Protein AF-A0A7C1X0N5-F1 (afdb_monomer)

Secondary structure (DSSP, 8-state):
--HHHHHHHHHHHHHHSS-HHHHHHHHHHHHHH-HHHHHHHHHHHHHHHHHHHS--PPPPHHHHHHHHHHHHHHHHHHHHHHHHS---PPPHHHHHHHHHHHHHHT----SS-----HHHHHHHHHHHTTS---HHHHHHHHHHHHSHHHHHHHHHHHHS--PPPPHHHHHHHHHHHS---THHHHHHHHHHHHHHHHHHHHS---------------S-GGGS-HHHHHHHHHHTT--------PPP---

Radius of gyration: 33.8 Å; Cα contacts (8 Å, |Δi|>4): 31; chains: 1; bounding box: 85×55×116 Å

Foldseek 3Di:
DPPLVVLVVLLVLCVPDPCNPVNCVVNVVVVVVDVVSVVVVVVVVVVVVVVVPPPDDDDDVVVVVVVVVVVVVVVVVVVVVVVPPPPPDDPVVVVVVVVVVCVVLVPDPVPDDDDPDVVVVVVSVVVVVPPPDPVVVVVVVVVCVSCVVVVVVCVVVVPPDCDPDDPVVVVVVCVVPVPPDCPVVVVVVVVVVVVVVCVVPVPDPDPPPPPPPDDDDDPDLVPDDPVVNVVCCVVVPPPPPPPPPDPDDDD

Mean predicted aligned error: 20.06 Å

Structure (mmCIF, N/CA/C/O backbone):
data_AF-A0A7C1X0N5-F1
#
_entry.id   AF-A0A7C1X0N5-F1
#
loop_
_atom_site.group_PDB
_atom_site.id
_atom_site.type_symbol
_atom_site.label_atom_id
_atom_site.label_alt_id
_atom_site.label_comp_id
_atom_site.label_asym_id
_atom_site.label_entity_id
_atom_site.label_seq_id
_atom_site.pdbx_PDB_ins_code
_atom_site.Cartn_x
_atom_site.Cartn_y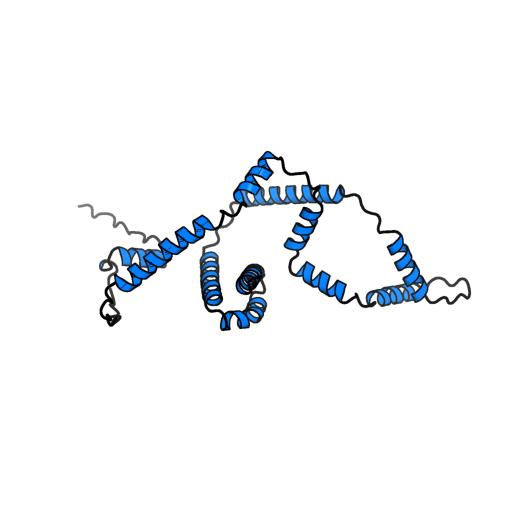
_atom_site.Cartn_z
_atom_site.occupancy
_atom_site.B_iso_or_equiv
_atom_site.auth_seq_id
_atom_site.auth_comp_id
_atom_site.auth_asym_id
_atom_site.auth_atom_id
_atom_site.pdbx_PDB_model_num
ATOM 1 N N . MET A 1 1 ? -15.966 2.497 -11.342 1.00 72.50 1 MET A N 1
ATOM 2 C CA . MET A 1 1 ? -15.541 2.389 -9.928 1.00 72.50 1 MET A CA 1
ATOM 3 C C . MET A 1 1 ? -16.078 3.602 -9.189 1.00 72.50 1 MET A C 1
ATOM 5 O O . MET A 1 1 ? -16.175 4.651 -9.809 1.00 72.50 1 MET A O 1
ATOM 9 N N . ASP A 1 2 ? -16.481 3.451 -7.929 1.00 93.62 2 ASP A N 1
ATOM 10 C CA . ASP A 1 2 ? -16.959 4.568 -7.104 1.00 93.62 2 ASP A CA 1
ATOM 11 C C . ASP A 1 2 ? -15.782 5.509 -6.761 1.00 93.62 2 ASP A C 1
ATOM 13 O O . ASP A 1 2 ? -14.778 5.023 -6.225 1.00 93.62 2 ASP A O 1
ATOM 17 N N . PRO A 1 3 ? -15.870 6.821 -7.063 1.00 91.81 3 PRO A N 1
ATOM 18 C CA . PRO A 1 3 ? -14.789 7.775 -6.814 1.00 91.81 3 PRO A CA 1
ATOM 19 C C . PRO A 1 3 ? -14.358 7.811 -5.343 1.00 91.81 3 PRO A C 1
ATOM 21 O O . PRO A 1 3 ? -13.168 7.961 -5.067 1.00 91.81 3 PRO A O 1
ATOM 24 N N . CYS A 1 4 ? -15.280 7.590 -4.398 1.00 95.31 4 CYS A N 1
ATOM 25 C CA . CYS A 1 4 ? -14.948 7.550 -2.972 1.00 95.31 4 CYS A CA 1
ATOM 26 C C . CYS A 1 4 ? -14.083 6.332 -2.628 1.00 95.31 4 CYS A C 1
ATOM 28 O O . CYS A 1 4 ? -13.151 6.424 -1.831 1.00 95.31 4 CYS A O 1
ATOM 30 N N . THR A 1 5 ? -14.370 5.184 -3.242 1.00 95.44 5 THR A N 1
ATOM 31 C CA . THR A 1 5 ? -13.586 3.957 -3.060 1.00 95.44 5 THR A CA 1
ATOM 32 C C . THR A 1 5 ? -12.171 4.119 -3.622 1.00 95.44 5 THR A C 1
ATOM 34 O O . THR A 1 5 ? -11.201 3.791 -2.940 1.00 95.44 5 THR A O 1
ATOM 37 N N . THR A 1 6 ? -12.036 4.682 -4.827 1.00 93.12 6 THR A N 1
ATOM 38 C CA . THR A 1 6 ? -10.724 4.973 -5.431 1.00 93.12 6 THR A CA 1
ATOM 39 C C . THR A 1 6 ? -9.918 5.950 -4.575 1.00 93.12 6 THR A C 1
ATOM 41 O O . THR A 1 6 ? -8.746 5.694 -4.303 1.00 93.12 6 THR A O 1
ATOM 44 N N . PHE A 1 7 ? -10.551 7.023 -4.091 1.00 93.81 7 PHE A N 1
ATOM 45 C CA . PHE A 1 7 ? -9.924 7.990 -3.191 1.00 93.81 7 PHE A CA 1
ATOM 46 C C . PHE A 1 7 ? -9.429 7.338 -1.890 1.00 93.81 7 PHE A C 1
ATOM 48 O O . PHE A 1 7 ? -8.273 7.516 -1.512 1.00 93.81 7 PHE A O 1
ATOM 55 N N . ARG A 1 8 ? -10.274 6.543 -1.218 1.00 94.00 8 ARG A N 1
ATOM 56 C CA . ARG A 1 8 ? -9.922 5.873 0.048 1.00 94.00 8 ARG A CA 1
ATOM 57 C C . ARG A 1 8 ? -8.757 4.901 -0.108 1.00 94.00 8 ARG A C 1
ATOM 59 O O . ARG A 1 8 ? -7.885 4.879 0.754 1.00 94.00 8 ARG A O 1
ATOM 66 N N . ASN A 1 9 ? -8.732 4.125 -1.192 1.00 91.06 9 ASN A N 1
ATOM 67 C CA . ASN A 1 9 ? -7.636 3.194 -1.464 1.00 91.06 9 ASN A CA 1
ATOM 68 C C . ASN A 1 9 ? -6.323 3.945 -1.708 1.00 91.06 9 ASN A C 1
ATOM 70 O O . ASN A 1 9 ? -5.330 3.652 -1.051 1.00 91.06 9 ASN A O 1
ATOM 74 N N . ARG A 1 10 ? -6.351 4.977 -2.562 1.00 88.81 10 ARG A N 1
ATOM 75 C CA . ARG A 1 10 ? -5.176 5.811 -2.850 1.00 88.81 10 ARG A CA 1
ATOM 76 C C . ARG A 1 10 ? -4.645 6.505 -1.597 1.00 88.81 10 ARG A C 1
ATOM 78 O O . ARG A 1 10 ? -3.442 6.579 -1.390 1.00 88.81 10 ARG A O 1
ATOM 85 N N . TRP A 1 11 ? -5.531 6.987 -0.728 1.00 88.88 11 TRP A N 1
ATOM 86 C CA . TRP A 1 11 ? -5.111 7.567 0.544 1.00 88.88 11 TRP A CA 1
ATOM 87 C C . TRP A 1 11 ? -4.516 6.493 1.477 1.00 88.88 11 TRP A C 1
ATOM 89 O O . TRP A 1 11 ? -3.463 6.704 2.058 1.00 88.88 11 TRP A O 1
ATOM 99 N N . MET A 1 12 ? -5.085 5.290 1.582 1.00 88.31 12 MET A N 1
ATOM 100 C CA . MET A 1 12 ? -4.452 4.220 2.378 1.00 88.31 12 MET A CA 1
ATOM 101 C C . MET A 1 12 ? -3.030 3.879 1.905 1.00 88.31 12 MET A C 1
ATOM 103 O O . MET A 1 12 ? -2.160 3.672 2.746 1.00 88.31 12 MET A O 1
ATOM 107 N N . GLU A 1 13 ? -2.792 3.845 0.593 1.00 85.62 13 GLU A N 1
ATOM 108 C CA . GLU A 1 13 ? -1.461 3.618 0.009 1.00 85.62 13 GLU A CA 1
ATOM 109 C C . GLU A 1 13 ? -0.492 4.742 0.403 1.00 85.62 13 GLU A C 1
ATOM 111 O O . GLU A 1 13 ? 0.562 4.490 0.981 1.00 85.62 13 GLU A O 1
ATOM 116 N N . LEU A 1 14 ? -0.906 5.996 0.220 1.00 82.12 14 LEU A N 1
ATOM 117 C CA . LEU A 1 14 ? -0.072 7.162 0.513 1.00 82.12 14 LEU A CA 1
ATOM 118 C C . LEU A 1 14 ? 0.140 7.427 2.017 1.00 82.12 14 LEU A C 1
ATOM 120 O O . LEU A 1 14 ? 1.098 8.091 2.404 1.00 82.12 14 LEU A O 1
ATOM 124 N N . ALA A 1 15 ? -0.737 6.929 2.894 1.00 76.50 15 ALA A N 1
ATOM 125 C CA . ALA A 1 15 ? -0.580 7.037 4.350 1.00 76.50 15 ALA A CA 1
ATOM 126 C C . ALA A 1 15 ? 0.600 6.225 4.891 1.00 76.50 15 ALA A C 1
ATOM 128 O O . ALA A 1 15 ? 1.120 6.544 5.972 1.00 76.50 15 ALA A O 1
ATOM 129 N N . LEU A 1 16 ? 0.971 5.171 4.160 1.00 74.69 16 LEU A N 1
ATOM 130 C CA . LEU A 1 16 ? 2.076 4.277 4.483 1.00 74.69 16 LEU A CA 1
ATOM 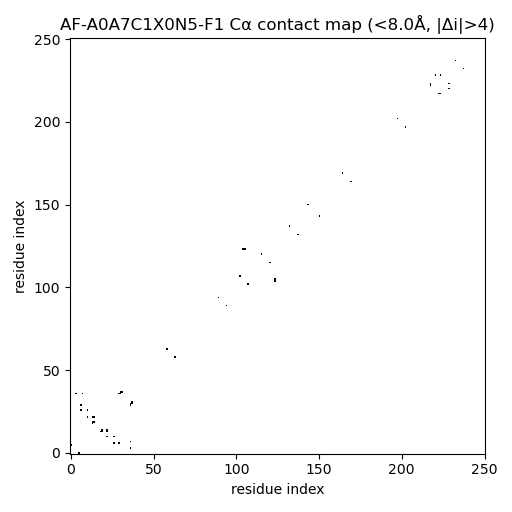131 C C . LEU A 1 16 ? 3.421 4.849 4.031 1.00 74.69 16 LEU A C 1
ATOM 133 O O . LEU A 1 16 ? 4.431 4.568 4.676 1.00 74.69 16 LEU A O 1
ATOM 137 N N . ASP A 1 17 ? 3.425 5.696 3.002 1.00 77.25 17 ASP A N 1
ATOM 138 C CA . ASP A 1 17 ? 4.628 6.374 2.537 1.00 77.25 17 ASP A CA 1
ATOM 139 C C . ASP A 1 17 ? 4.997 7.584 3.407 1.00 77.25 17 ASP A C 1
ATOM 141 O O . ASP A 1 17 ? 4.167 8.242 4.044 1.00 77.25 17 ASP A O 1
ATOM 145 N N . ALA A 1 18 ? 6.298 7.886 3.449 1.00 64.25 18 ALA A N 1
ATOM 146 C CA . ALA A 1 18 ? 6.840 9.010 4.211 1.00 64.25 18 ALA A CA 1
ATOM 147 C C . ALA A 1 18 ? 6.365 10.378 3.682 1.00 64.25 18 ALA A C 1
ATOM 149 O O . ALA A 1 18 ? 6.383 11.362 4.425 1.00 64.25 18 ALA A O 1
ATOM 150 N N . ASP A 1 19 ? 5.899 10.446 2.432 1.00 73.69 19 ASP A N 1
ATOM 151 C CA . ASP A 1 19 ? 5.478 11.687 1.785 1.00 73.69 19 ASP A CA 1
ATOM 152 C C . ASP A 1 19 ? 3.966 11.945 1.901 1.00 73.69 19 ASP A C 1
ATOM 154 O O . ASP A 1 19 ? 3.221 12.069 0.931 1.00 73.69 19 ASP A O 1
ATOM 158 N N . ARG A 1 20 ? 3.486 12.076 3.141 1.00 71.38 20 ARG A N 1
ATOM 159 C CA . ARG A 1 20 ? 2.073 12.400 3.420 1.00 71.38 20 ARG A CA 1
ATOM 160 C C . ARG A 1 20 ? 1.631 13.765 2.885 1.00 71.38 20 ARG A C 1
ATOM 162 O O . ARG A 1 20 ? 0.435 14.051 2.873 1.00 71.38 20 ARG A O 1
ATOM 169 N N . ARG A 1 21 ? 2.573 14.639 2.519 1.00 76.56 21 ARG A N 1
ATOM 170 C CA . ARG A 1 21 ? 2.285 16.028 2.152 1.00 76.56 21 ARG A CA 1
ATOM 171 C C . ARG A 1 21 ? 1.737 16.111 0.725 1.00 76.56 21 ARG A C 1
ATOM 173 O O . ARG A 1 21 ? 0.678 16.703 0.533 1.00 76.56 21 ARG A O 1
ATOM 180 N N . SER A 1 22 ? 2.371 15.423 -0.224 1.00 73.81 22 SER A N 1
ATOM 181 C CA . SER A 1 22 ? 1.898 15.328 -1.615 1.00 73.81 22 SER A CA 1
ATOM 182 C C . SER A 1 22 ? 0.542 14.617 -1.730 1.00 73.81 22 SER A C 1
ATOM 184 O O . SER A 1 22 ? -0.324 15.011 -2.514 1.00 73.81 22 SER A O 1
ATOM 186 N N . ALA A 1 23 ? 0.305 13.621 -0.873 1.00 72.75 23 ALA A N 1
ATOM 187 C CA . ALA A 1 23 ? -0.969 12.916 -0.774 1.00 72.75 23 ALA A CA 1
ATOM 188 C C . ALA A 1 23 ? -2.135 13.819 -0.358 1.00 72.75 23 ALA A C 1
ATOM 190 O O . ALA A 1 23 ? -3.248 13.701 -0.877 1.00 72.75 23 ALA A O 1
ATOM 191 N N . TRP A 1 24 ? -1.870 14.727 0.581 1.00 79.19 24 TRP A N 1
ATOM 192 C CA . TRP A 1 24 ? -2.864 15.675 1.061 1.00 79.19 24 TRP A CA 1
ATOM 193 C C . TRP A 1 24 ? -3.252 16.668 -0.037 1.00 79.19 24 TRP A C 1
ATOM 195 O O . TRP A 1 24 ? -4.438 16.878 -0.276 1.00 79.19 24 TRP A O 1
ATOM 205 N N . GLU A 1 25 ? -2.269 17.206 -0.762 1.00 83.06 25 GLU A N 1
ATOM 206 C CA . GLU A 1 25 ? -2.486 18.165 -1.854 1.00 83.06 25 GLU A CA 1
ATOM 207 C C . GLU A 1 25 ? -3.361 17.585 -2.975 1.00 83.06 25 GLU A C 1
ATOM 209 O O . GLU A 1 25 ? -4.316 18.232 -3.402 1.00 83.06 25 GLU A O 1
ATOM 214 N N . GLN A 1 26 ? -3.114 16.336 -3.383 1.00 77.88 26 GLN A N 1
ATOM 215 C CA . GLN A 1 26 ? -3.927 15.650 -4.399 1.00 77.88 26 GLN A CA 1
ATOM 216 C C . GLN A 1 26 ? -5.328 15.266 -3.892 1.00 77.88 26 GLN A C 1
ATOM 218 O O . GLN A 1 26 ? -6.257 15.110 -4.682 1.00 77.88 26 GLN A O 1
ATOM 223 N N . GLY A 1 27 ? -5.497 15.098 -2.577 1.00 84.06 27 GLY A N 1
ATOM 224 C CA . GLY A 1 27 ? -6.764 14.694 -1.970 1.00 84.06 27 GLY A CA 1
ATOM 225 C C . GLY A 1 27 ? -7.719 15.840 -1.625 1.00 84.06 27 GLY A C 1
ATOM 226 O O . GLY A 1 27 ? -8.917 15.598 -1.449 1.00 84.06 27 GLY A O 1
ATOM 227 N N . CYS A 1 28 ? -7.223 17.078 -1.539 1.00 87.75 28 CYS A N 1
ATOM 228 C CA . CYS A 1 28 ? -7.986 18.236 -1.067 1.00 87.75 28 CYS A CA 1
ATOM 229 C C . CYS A 1 28 ? -9.268 18.502 -1.871 1.00 87.75 28 CYS A C 1
ATOM 231 O O . CYS A 1 28 ? -10.310 18.762 -1.272 1.00 87.75 28 CYS A O 1
ATOM 233 N N . GLU A 1 29 ? -9.233 18.384 -3.201 1.00 91.50 29 GLU A N 1
ATOM 234 C CA . GLU A 1 29 ? -10.398 18.656 -4.060 1.00 91.50 29 GLU A CA 1
ATOM 235 C C . GLU A 1 29 ? -11.561 17.672 -3.818 1.00 91.50 29 GLU A C 1
ATOM 237 O O . GLU A 1 29 ? -12.738 18.040 -3.810 1.00 91.50 29 GLU A O 1
ATOM 242 N N . HIS A 1 30 ? -11.254 16.403 -3.540 1.00 94.06 30 HIS A N 1
ATOM 243 C CA . HIS A 1 30 ? -12.288 15.423 -3.208 1.00 94.06 30 HIS A CA 1
ATOM 244 C C . HIS A 1 30 ? -12.835 15.634 -1.787 1.00 94.06 30 HIS A C 1
ATOM 246 O O . HIS A 1 30 ? -14.029 15.477 -1.532 1.00 94.06 30 HIS A O 1
ATOM 252 N N . LEU A 1 31 ? -11.975 16.021 -0.842 1.00 95.19 31 LEU A N 1
ATOM 253 C CA . LEU A 1 31 ? -12.371 16.251 0.549 1.00 95.19 31 LEU A CA 1
ATOM 254 C C . LEU A 1 31 ? -13.250 17.495 0.731 1.00 95.19 31 LEU A C 1
ATOM 256 O O . LEU A 1 31 ? -14.082 17.524 1.646 1.00 95.19 31 LEU A O 1
ATOM 260 N N . THR A 1 32 ? -13.112 18.511 -0.126 1.00 96.00 32 THR A N 1
ATOM 261 C CA . THR A 1 32 ? -14.008 19.680 -0.124 1.00 96.00 32 THR A CA 1
ATOM 262 C C . THR A 1 32 ? -15.403 19.323 -0.634 1.00 96.00 32 THR A C 1
ATOM 264 O O . THR A 1 32 ? -16.383 19.815 -0.075 1.00 96.00 32 THR A O 1
ATOM 267 N N . SER A 1 33 ? -15.502 18.417 -1.611 1.00 96.19 33 SER A N 1
ATOM 268 C CA . SER A 1 33 ? -16.762 18.011 -2.248 1.00 96.19 33 SER A CA 1
ATOM 269 C C . SER A 1 33 ? -17.492 16.847 -1.558 1.00 96.19 33 SER A C 1
ATOM 271 O O . SER A 1 33 ? -18.709 16.736 -1.694 1.00 96.19 33 SER A O 1
ATOM 273 N N . CYS A 1 34 ? -16.801 16.002 -0.781 1.00 97.69 34 CYS A N 1
ATOM 274 C CA . CYS A 1 34 ? -17.386 14.814 -0.145 1.00 97.69 34 CYS A CA 1
ATOM 275 C C . CYS A 1 34 ? -17.182 14.786 1.384 1.00 97.69 34 CYS A C 1
ATOM 277 O O . CYS A 1 34 ? -16.113 14.420 1.884 1.00 97.69 34 CYS A O 1
ATOM 279 N N . SER A 1 35 ? -18.234 15.104 2.151 1.00 96.94 35 SER A N 1
ATOM 280 C CA . SER A 1 35 ? -18.200 15.094 3.627 1.00 96.94 35 SER A CA 1
ATOM 281 C C . SER A 1 35 ? -17.934 13.704 4.216 1.00 96.94 35 SER A C 1
ATOM 283 O O . SER A 1 35 ? -17.147 13.579 5.150 1.00 96.94 35 SER A O 1
ATOM 285 N N . ALA A 1 36 ? -18.494 12.645 3.625 1.00 96.94 36 ALA A N 1
ATOM 286 C CA . ALA A 1 36 ? -18.283 11.271 4.085 1.00 96.94 36 ALA A CA 1
ATOM 287 C C . ALA A 1 36 ? -16.819 10.810 3.950 1.00 96.94 36 ALA A C 1
ATOM 289 O O . ALA A 1 36 ? -16.333 10.007 4.750 1.00 96.94 36 ALA A O 1
ATOM 290 N N . CYS A 1 37 ? -16.095 11.290 2.933 1.00 96.56 37 CYS A N 1
ATOM 291 C CA . CYS A 1 37 ? -14.661 11.034 2.807 1.00 96.56 37 CYS A CA 1
ATOM 292 C C . CYS A 1 37 ? -13.855 11.864 3.810 1.00 96.56 37 CYS A C 1
ATOM 294 O O . CYS A 1 37 ? -12.907 11.338 4.384 1.00 96.56 37 CYS A O 1
ATOM 296 N N . ARG A 1 38 ? -14.262 13.107 4.089 1.00 95.81 38 ARG A N 1
ATOM 297 C CA . ARG A 1 38 ? -13.632 13.965 5.105 1.00 95.81 38 ARG A CA 1
ATOM 298 C C . ARG A 1 38 ? -13.693 13.365 6.506 1.00 95.81 38 ARG A C 1
ATOM 300 O O . ARG A 1 38 ? -12.648 13.179 7.120 1.00 95.81 38 ARG A O 1
ATOM 307 N N . GLU A 1 39 ? -14.879 12.969 6.959 1.00 96.00 39 GLU A N 1
ATOM 308 C CA . GLU A 1 39 ? -15.064 12.319 8.265 1.00 96.00 39 GLU A CA 1
ATOM 309 C C . GLU A 1 39 ? -14.240 11.030 8.376 1.00 96.00 39 GLU A C 1
ATOM 311 O O . GLU A 1 39 ? -13.597 10.765 9.393 1.00 96.00 39 GLU A O 1
ATOM 316 N N . TRP A 1 40 ? -14.199 10.238 7.300 1.00 96.38 40 TRP A N 1
ATOM 317 C CA . TRP A 1 40 ? -13.388 9.024 7.247 1.00 96.38 40 TRP A CA 1
ATOM 318 C C . TRP A 1 40 ? -11.884 9.319 7.383 1.00 96.38 40 TRP A C 1
ATOM 320 O O . TRP A 1 40 ? -11.192 8.625 8.133 1.00 96.38 40 TRP A O 1
ATOM 330 N N . VAL A 1 41 ? -11.377 10.359 6.708 1.00 93.69 41 VAL A N 1
ATOM 331 C CA . VAL A 1 41 ? -9.971 10.789 6.812 1.00 93.69 41 VAL A CA 1
ATOM 332 C C . VAL A 1 41 ? -9.642 11.291 8.212 1.00 93.69 41 VAL A C 1
ATOM 334 O O . VAL A 1 41 ? -8.590 10.940 8.749 1.00 93.69 41 VAL A O 1
ATOM 337 N N . GLU A 1 42 ? -10.523 12.076 8.826 1.00 92.25 42 GLU A N 1
ATOM 338 C CA . GLU A 1 42 ? -10.342 12.570 10.192 1.00 92.25 42 GLU A CA 1
ATOM 339 C C . GLU A 1 42 ? -10.305 11.418 11.201 1.00 92.25 42 GLU A C 1
ATOM 341 O O . GLU A 1 42 ? -9.374 11.336 12.011 1.00 92.25 42 GLU A O 1
ATOM 346 N N . ALA A 1 43 ? -11.242 10.470 11.094 1.00 93.69 43 ALA A N 1
ATOM 347 C CA . ALA A 1 43 ? -11.282 9.275 11.931 1.00 93.69 43 ALA A CA 1
ATOM 348 C C . ALA A 1 43 ? -10.013 8.420 11.773 1.00 93.69 43 ALA A C 1
ATOM 350 O O . ALA A 1 43 ? -9.428 7.980 12.768 1.00 93.69 43 ALA A O 1
ATOM 351 N N . ARG A 1 44 ? -9.527 8.220 10.540 1.00 92.81 44 ARG A N 1
ATOM 352 C CA . ARG A 1 44 ? -8.279 7.480 10.297 1.00 92.81 44 ARG A CA 1
ATOM 353 C C . ARG A 1 44 ? -7.049 8.220 10.795 1.00 92.81 44 ARG A C 1
ATOM 355 O O . ARG A 1 44 ? -6.194 7.605 11.425 1.00 92.81 44 ARG A O 1
ATOM 362 N N . SER A 1 45 ? -6.983 9.531 10.603 1.00 87.06 45 SER A N 1
ATOM 363 C CA . SER A 1 45 ? -5.886 10.361 11.109 1.00 87.06 45 SER A CA 1
ATOM 364 C C . SER A 1 45 ? -5.839 10.362 12.637 1.00 87.06 45 SER A C 1
ATOM 366 O O . SER A 1 45 ? -4.761 10.357 13.232 1.00 87.06 45 SER A O 1
ATOM 368 N N . PHE A 1 46 ? -7.000 10.339 13.298 1.00 88.88 46 PHE A N 1
ATOM 369 C CA . PHE A 1 46 ? -7.089 10.143 14.743 1.00 88.88 46 PHE A CA 1
ATOM 370 C C . PHE A 1 46 ? -6.558 8.767 15.163 1.00 88.88 46 PHE A C 1
ATOM 372 O O . PHE A 1 46 ? -5.709 8.697 16.046 1.00 88.88 46 PHE A O 1
ATOM 379 N N . GLN A 1 47 ? -6.975 7.688 14.495 1.00 90.06 47 GLN A N 1
ATOM 380 C CA . GLN A 1 47 ? -6.487 6.337 14.790 1.00 90.06 47 GLN A CA 1
ATOM 381 C C . GLN A 1 47 ? -4.976 6.194 14.581 1.00 90.06 47 GLN A C 1
ATOM 383 O O . GLN A 1 47 ? -4.299 5.637 15.438 1.00 90.06 47 GLN A O 1
ATOM 388 N N . VAL A 1 48 ? -4.426 6.728 13.486 1.00 87.06 48 VAL A N 1
ATOM 389 C CA . VAL A 1 48 ? -2.977 6.711 13.232 1.00 87.06 48 VAL A CA 1
ATOM 390 C C . VAL A 1 48 ? -2.232 7.477 14.323 1.00 87.06 48 VAL A C 1
ATOM 392 O O . VAL A 1 48 ? -1.229 6.978 14.826 1.00 87.06 48 VAL A O 1
ATOM 395 N N . ARG A 1 49 ? -2.736 8.649 14.742 1.00 86.88 49 ARG A N 1
ATOM 396 C CA . ARG A 1 49 ? -2.157 9.405 15.864 1.00 86.88 49 ARG A CA 1
ATOM 397 C C . ARG A 1 49 ? -2.206 8.612 17.166 1.00 86.88 49 ARG A C 1
ATOM 399 O O . ARG A 1 49 ? -1.169 8.481 17.808 1.00 86.88 49 ARG A O 1
ATOM 406 N N . ALA A 1 50 ? -3.356 8.029 17.500 1.00 89.25 50 ALA A N 1
ATOM 407 C CA . ALA A 1 50 ? -3.527 7.205 18.692 1.00 89.25 50 ALA A CA 1
ATOM 408 C C . ALA A 1 50 ? -2.548 6.020 18.699 1.00 89.25 50 ALA A C 1
ATOM 410 O O . ALA A 1 50 ? -1.813 5.836 19.665 1.00 89.25 50 ALA A O 1
ATOM 411 N N . LEU A 1 51 ? -2.447 5.284 17.588 1.00 88.81 51 LEU A N 1
ATOM 412 C CA . LEU A 1 51 ? -1.495 4.181 17.443 1.00 88.81 51 LEU A CA 1
ATOM 413 C C . LEU A 1 51 ? -0.040 4.657 17.527 1.00 88.81 51 LEU A C 1
ATOM 415 O O . LEU A 1 51 ? 0.780 4.001 18.157 1.00 88.81 51 LEU A O 1
ATOM 419 N N . SER A 1 52 ? 0.284 5.810 16.937 1.00 86.00 52 SER A N 1
ATOM 420 C CA . SER A 1 52 ? 1.637 6.375 16.991 1.00 86.00 52 SER A CA 1
ATOM 421 C C . SER A 1 52 ? 2.025 6.915 18.369 1.00 86.00 52 SER A C 1
ATOM 423 O O . SER A 1 52 ? 3.213 6.974 18.674 1.00 86.00 52 SER A O 1
ATOM 425 N N . SER A 1 53 ? 1.041 7.291 19.194 1.00 88.62 53 SER A N 1
ATOM 426 C CA . SER A 1 53 ? 1.254 7.729 20.577 1.00 88.62 53 SER A CA 1
ATOM 427 C C . SER A 1 53 ? 1.431 6.579 21.563 1.00 88.62 53 SER A C 1
ATOM 429 O O . SER A 1 53 ? 1.864 6.813 22.688 1.00 88.62 53 SER A O 1
ATOM 431 N N . LEU A 1 54 ? 1.121 5.340 21.163 1.00 93.81 54 LEU A N 1
ATOM 432 C CA . LEU A 1 54 ? 1.416 4.182 21.996 1.00 93.81 54 LEU A CA 1
ATOM 433 C C . LEU A 1 54 ? 2.932 4.076 22.178 1.00 93.81 54 LEU A C 1
ATOM 435 O O . LEU A 1 54 ? 3.690 4.081 21.204 1.00 93.81 54 LEU A O 1
ATOM 439 N N . THR A 1 55 ? 3.373 3.965 23.431 1.00 92.31 55 THR A N 1
ATOM 440 C CA . THR A 1 55 ? 4.784 3.771 23.763 1.00 92.31 55 THR A CA 1
ATOM 441 C C . THR A 1 55 ? 5.315 2.563 23.003 1.00 92.31 55 THR A C 1
ATOM 443 O O . THR A 1 55 ? 4.854 1.436 23.204 1.00 92.31 55 THR A O 1
ATOM 446 N N . ARG A 1 56 ? 6.292 2.792 22.121 1.00 86.50 56 ARG A N 1
ATOM 447 C CA . ARG A 1 56 ? 6.940 1.713 21.375 1.00 86.50 56 ARG A CA 1
ATOM 448 C C . ARG A 1 56 ? 7.674 0.822 22.367 1.00 86.50 56 ARG A C 1
ATOM 450 O O . ARG A 1 56 ? 8.704 1.209 22.910 1.00 86.50 56 ARG A O 1
ATOM 457 N N . ARG A 1 57 ? 7.143 -0.374 22.603 1.00 87.12 57 ARG A N 1
ATOM 458 C CA . ARG A 1 57 ? 7.911 -1.441 23.242 1.00 87.12 57 ARG A CA 1
ATOM 459 C C . ARG A 1 57 ? 8.866 -2.015 22.210 1.00 87.12 57 ARG A C 1
ATOM 461 O O . ARG A 1 57 ? 8.470 -2.264 21.071 1.00 87.12 57 ARG A O 1
ATOM 468 N N . SER A 1 58 ? 10.120 -2.191 22.607 1.00 81.38 58 SER A N 1
ATOM 469 C CA . SER A 1 58 ? 11.075 -2.953 21.816 1.00 81.38 58 SER A CA 1
ATOM 470 C C . SER A 1 58 ? 10.496 -4.338 21.541 1.00 81.38 58 SER A C 1
ATOM 472 O O . SER A 1 58 ? 9.881 -4.959 22.412 1.00 81.38 58 SER A O 1
ATOM 474 N N . LEU A 1 59 ? 10.665 -4.803 20.305 1.00 82.06 59 LEU A N 1
ATOM 475 C CA . LEU A 1 59 ? 10.337 -6.176 19.959 1.00 82.06 59 LEU A CA 1
ATOM 476 C C . LEU A 1 59 ? 11.233 -7.093 20.814 1.00 82.06 59 LEU A C 1
ATOM 478 O O . LEU A 1 59 ? 12.444 -6.848 20.865 1.00 82.06 59 LEU A O 1
ATOM 482 N N . PRO A 1 60 ? 10.689 -8.122 21.486 1.00 89.50 60 PRO A N 1
ATOM 483 C CA . PRO A 1 60 ? 11.507 -9.156 22.110 1.00 89.50 60 PRO A CA 1
ATOM 484 C C . PRO A 1 60 ? 12.538 -9.689 21.109 1.00 89.50 60 PRO A C 1
ATOM 486 O O . PRO A 1 60 ? 12.201 -9.925 19.948 1.00 89.50 60 PRO A O 1
ATOM 489 N N . GLY A 1 61 ? 13.791 -9.868 21.537 1.00 87.19 61 GLY A N 1
ATOM 490 C CA . GLY A 1 61 ? 14.881 -10.275 20.638 1.00 87.19 61 GLY A CA 1
ATOM 491 C C . GLY A 1 61 ? 14.591 -11.583 19.891 1.00 87.19 61 GLY A C 1
ATOM 492 O O . GLY A 1 61 ? 14.935 -11.712 18.719 1.00 87.19 61 GLY A O 1
ATOM 493 N N . GLU A 1 62 ? 13.871 -12.497 20.539 1.00 88.44 62 GLU A N 1
ATOM 494 C CA . GLU A 1 62 ? 13.385 -13.760 19.971 1.00 88.44 62 GLU A CA 1
ATOM 495 C C . GLU A 1 62 ? 12.472 -13.535 18.757 1.00 88.44 62 GLU A C 1
ATOM 497 O O . GLU A 1 62 ? 12.634 -14.187 17.729 1.00 88.44 62 GLU A O 1
ATOM 502 N N . LEU A 1 63 ? 11.559 -12.558 18.823 1.00 85.44 63 LEU A N 1
ATOM 503 C CA . LEU A 1 63 ? 10.679 -12.222 17.700 1.00 85.44 63 LEU A CA 1
ATOM 504 C C . LEU A 1 63 ? 11.459 -11.617 16.534 1.00 85.44 63 LEU A C 1
ATOM 506 O O . LEU A 1 63 ? 11.167 -11.930 15.384 1.00 85.44 63 LEU A O 1
ATOM 510 N N . SER A 1 64 ? 12.472 -10.793 16.809 1.00 85.44 64 SER A N 1
ATOM 511 C CA . SER A 1 64 ? 13.337 -10.247 15.756 1.00 85.44 64 SER A CA 1
ATOM 512 C C . SER A 1 64 ? 14.113 -11.353 15.038 1.00 85.44 64 SER A C 1
ATOM 514 O O . SER A 1 64 ? 14.258 -11.303 13.818 1.00 85.44 64 SER A O 1
ATOM 516 N N . GLN A 1 65 ? 14.567 -12.372 15.773 1.00 87.44 65 GLN A N 1
ATOM 517 C CA . GLN A 1 65 ? 15.233 -13.538 15.191 1.00 87.44 65 GLN A CA 1
ATOM 518 C C . GLN A 1 65 ? 14.273 -14.381 14.350 1.00 87.44 65 GLN A C 1
ATOM 520 O O . GLN A 1 65 ? 14.613 -14.689 13.213 1.00 87.44 65 GLN A O 1
ATOM 525 N N . VAL A 1 66 ? 13.071 -14.683 14.858 1.00 90.81 66 VAL A N 1
ATOM 526 C CA . VAL A 1 66 ? 12.057 -15.462 14.123 1.00 90.81 66 VAL A CA 1
ATOM 527 C C . VAL A 1 66 ? 11.626 -14.744 12.843 1.00 90.81 66 VAL A C 1
ATOM 529 O O . VAL A 1 66 ? 11.586 -15.351 11.778 1.00 90.81 66 VAL A O 1
ATOM 532 N N . VAL A 1 67 ? 11.353 -13.437 12.909 1.00 89.19 67 VAL A N 1
ATOM 533 C CA . VAL A 1 67 ? 10.992 -12.652 11.716 1.00 89.19 67 VAL A CA 1
ATOM 534 C C . VAL A 1 67 ? 12.165 -12.584 10.736 1.00 89.19 67 VAL A C 1
ATOM 536 O O . VAL A 1 67 ? 11.962 -12.723 9.532 1.00 89.19 67 VAL A O 1
ATOM 539 N N . GLY A 1 68 ? 13.394 -12.421 11.233 1.00 88.88 68 GLY A N 1
ATOM 540 C CA . GLY A 1 68 ? 14.597 -12.426 10.403 1.00 88.88 68 GLY A CA 1
ATOM 541 C C . GLY A 1 68 ? 14.823 -13.759 9.685 1.00 88.88 68 GLY A C 1
ATOM 542 O O . GLY A 1 68 ? 15.136 -13.760 8.493 1.00 88.88 68 GLY A O 1
ATOM 543 N N . SER A 1 69 ? 14.624 -14.889 10.370 1.00 88.69 69 SER A N 1
ATOM 544 C CA . SER A 1 69 ? 14.748 -16.221 9.770 1.00 88.69 69 SER A CA 1
ATOM 545 C C . SER A 1 69 ? 13.648 -16.498 8.750 1.00 88.69 69 SER A C 1
ATOM 547 O O . SER A 1 69 ? 13.960 -16.955 7.654 1.00 88.69 69 SER A O 1
ATOM 549 N N . ASP A 1 70 ? 12.394 -16.148 9.055 1.00 88.94 70 ASP A N 1
ATOM 550 C CA . ASP A 1 70 ? 11.260 -16.327 8.138 1.00 88.94 70 ASP A CA 1
ATOM 551 C C . ASP A 1 70 ? 11.442 -15.511 6.853 1.00 88.94 70 ASP A C 1
ATOM 553 O O . ASP A 1 70 ? 11.194 -16.000 5.748 1.00 88.94 70 ASP A O 1
ATOM 557 N N . LEU A 1 71 ? 11.886 -14.256 6.979 1.00 86.50 71 LEU A N 1
ATOM 558 C CA . LEU A 1 71 ? 12.160 -13.404 5.822 1.00 86.50 71 LEU A CA 1
ATOM 559 C C . LEU A 1 71 ? 13.324 -13.955 4.997 1.00 86.50 71 LEU A C 1
ATOM 561 O O . LEU A 1 71 ? 13.196 -14.059 3.780 1.00 86.50 71 LEU A O 1
ATOM 565 N N . SER A 1 72 ? 14.403 -14.390 5.649 1.00 87.12 72 SER A N 1
ATOM 566 C CA . SER A 1 72 ? 15.563 -14.983 4.972 1.00 87.12 72 SER A CA 1
ATOM 567 C C . SER A 1 72 ? 15.197 -16.277 4.234 1.00 87.12 72 SER A C 1
ATOM 569 O O . SER A 1 72 ? 15.641 -16.505 3.107 1.00 87.12 72 SER A O 1
ATOM 571 N N . GLU A 1 73 ? 14.350 -17.124 4.826 1.00 90.06 73 GLU A N 1
ATOM 572 C CA . GLU A 1 73 ? 13.863 -18.347 4.185 1.00 90.06 73 GLU A CA 1
ATOM 573 C C . GLU A 1 73 ? 12.974 -18.033 2.977 1.00 90.06 73 GLU A C 1
ATOM 575 O O . GLU A 1 73 ? 13.132 -18.644 1.913 1.00 90.06 73 GLU A O 1
ATOM 580 N N . ARG A 1 74 ? 12.082 -17.041 3.098 1.00 85.25 74 ARG A N 1
ATOM 581 C CA . ARG A 1 74 ? 11.243 -16.573 1.986 1.00 85.25 74 ARG A CA 1
ATOM 582 C C . ARG A 1 74 ? 12.069 -15.965 0.861 1.00 85.25 74 ARG A C 1
ATOM 584 O O . ARG A 1 74 ? 11.809 -16.273 -0.300 1.00 85.25 74 ARG A O 1
ATOM 591 N N . GLU A 1 75 ? 13.079 -15.162 1.175 1.00 88.19 75 GLU A N 1
ATOM 592 C CA . GLU A 1 75 ? 14.018 -14.619 0.190 1.00 88.19 75 GLU A CA 1
ATOM 593 C C . GLU A 1 75 ? 14.790 -15.737 -0.514 1.00 88.19 75 GLU A C 1
ATOM 595 O O . GLU A 1 75 ? 14.880 -15.754 -1.742 1.00 88.19 75 GLU A O 1
ATOM 600 N N . ALA A 1 76 ? 15.278 -16.732 0.231 1.00 89.81 76 ALA A N 1
ATOM 601 C CA . ALA A 1 76 ? 15.952 -17.891 -0.344 1.00 89.81 76 ALA A CA 1
ATOM 602 C C . ALA A 1 76 ? 15.012 -18.741 -1.217 1.00 89.81 76 ALA A C 1
ATOM 604 O O . ALA A 1 76 ? 15.425 -19.260 -2.259 1.00 89.81 76 ALA A O 1
ATOM 605 N N . ALA A 1 77 ? 13.747 -18.898 -0.821 1.00 88.50 77 ALA A N 1
ATOM 606 C CA . ALA A 1 77 ? 12.721 -19.563 -1.618 1.00 88.50 77 ALA A CA 1
ATOM 607 C C . ALA A 1 77 ? 12.431 -18.789 -2.912 1.00 88.50 77 ALA A C 1
ATOM 609 O O . ALA A 1 77 ? 12.463 -19.377 -3.992 1.00 88.50 77 ALA A O 1
ATOM 610 N N . LEU A 1 78 ? 12.254 -17.470 -2.831 1.00 87.62 78 LEU A N 1
ATOM 611 C CA . LEU A 1 78 ? 12.033 -16.606 -3.989 1.00 87.62 78 LEU A CA 1
ATOM 612 C C . LEU A 1 78 ? 13.238 -16.625 -4.938 1.0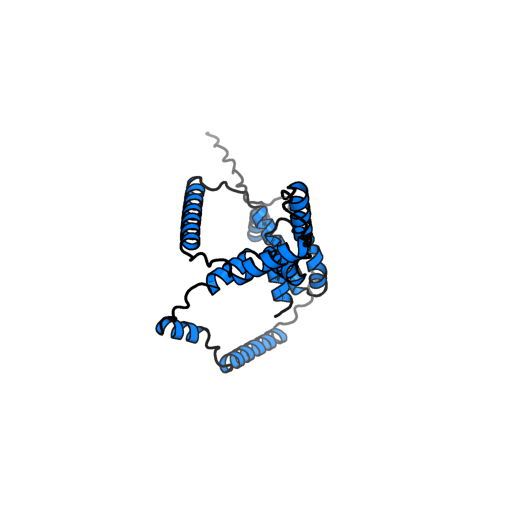0 87.62 78 LEU A C 1
ATOM 614 O O . LEU A 1 78 ? 13.076 -16.808 -6.141 1.00 87.62 78 LEU A O 1
ATOM 618 N N . ALA A 1 79 ? 14.458 -16.549 -4.409 1.00 84.38 79 ALA A N 1
ATOM 619 C CA . ALA A 1 79 ? 15.682 -16.652 -5.196 1.00 84.38 79 ALA A CA 1
ATOM 620 C C . ALA A 1 79 ? 15.838 -18.023 -5.875 1.00 84.38 79 ALA A C 1
ATOM 622 O O . ALA A 1 79 ? 16.441 -18.105 -6.946 1.00 84.38 79 ALA A O 1
ATOM 623 N N . ARG A 1 80 ? 15.330 -19.107 -5.270 1.00 89.75 80 ARG A N 1
ATOM 624 C CA . ARG A 1 80 ? 15.265 -20.431 -5.913 1.00 89.75 80 ARG A CA 1
ATOM 625 C C . ARG A 1 80 ? 14.243 -20.445 -7.043 1.00 89.75 80 ARG A C 1
ATOM 627 O O . ARG A 1 80 ? 14.590 -20.890 -8.131 1.00 89.75 80 ARG A O 1
ATOM 634 N N . VAL A 1 81 ? 13.042 -19.907 -6.819 1.00 86.81 81 VAL A N 1
ATOM 635 C CA . VAL A 1 81 ? 12.004 -19.795 -7.857 1.00 86.81 81 VAL A CA 1
ATOM 636 C C . VAL A 1 81 ? 12.527 -18.988 -9.044 1.00 86.81 81 VAL A C 1
ATOM 638 O O . VAL A 1 81 ? 12.514 -19.484 -10.166 1.00 86.81 81 VAL A O 1
ATOM 641 N N . LEU A 1 82 ? 13.098 -17.806 -8.805 1.00 78.19 82 LEU A N 1
ATOM 642 C CA . LEU A 1 82 ? 13.669 -16.961 -9.858 1.00 78.19 82 LEU A CA 1
ATOM 643 C C . LEU A 1 82 ? 14.810 -17.646 -10.622 1.00 78.19 82 LEU A C 1
ATOM 645 O O . LEU A 1 82 ? 14.926 -17.462 -11.829 1.00 78.19 82 LEU A O 1
ATOM 649 N N . ARG A 1 83 ? 15.634 -18.458 -9.947 1.00 82.62 83 ARG A N 1
ATOM 650 C CA . ARG A 1 83 ? 16.676 -19.269 -10.602 1.00 82.62 83 ARG A CA 1
ATOM 651 C C . ARG A 1 83 ? 16.118 -20.453 -11.389 1.00 82.62 83 ARG A C 1
ATOM 653 O O . ARG A 1 83 ? 16.758 -20.880 -12.342 1.00 82.62 83 ARG A O 1
ATOM 660 N N . SER A 1 84 ? 14.974 -20.992 -10.973 1.00 82.56 84 SER A N 1
ATOM 661 C CA . SER A 1 84 ? 14.305 -22.108 -11.649 1.00 82.56 84 SER A CA 1
ATOM 662 C C . SER A 1 84 ? 13.496 -21.678 -12.870 1.00 82.56 84 SER A C 1
ATOM 664 O O . SER A 1 84 ? 13.203 -22.512 -13.723 1.00 82.56 84 SER A O 1
ATOM 666 N N . LEU A 1 85 ? 13.154 -20.389 -12.979 1.00 81.81 85 LEU A N 1
ATOM 667 C CA . LEU A 1 85 ? 12.529 -19.865 -14.184 1.00 81.81 85 LEU A CA 1
ATOM 668 C C . LEU A 1 85 ? 13.521 -20.004 -15.350 1.00 81.81 85 LEU A C 1
ATOM 670 O O . LEU A 1 85 ? 14.658 -19.532 -15.236 1.00 81.81 85 LEU A O 1
ATOM 674 N N . PRO A 1 86 ? 13.126 -20.639 -16.470 1.00 75.81 86 PRO A N 1
ATOM 675 C CA . PRO A 1 86 ? 13.979 -20.712 -17.641 1.00 75.81 86 PRO A CA 1
ATOM 676 C C . PRO A 1 86 ? 14.308 -19.284 -18.063 1.00 75.81 86 PRO A C 1
ATOM 678 O O . PRO A 1 86 ? 13.410 -18.462 -18.267 1.00 75.81 86 PRO A O 1
ATOM 681 N N . ARG A 1 87 ? 15.604 -18.973 -18.170 1.00 63.34 87 ARG A N 1
ATOM 682 C CA . ARG A 1 87 ? 16.041 -17.735 -18.811 1.00 63.34 87 ARG A CA 1
ATOM 683 C C . ARG A 1 87 ? 15.548 -17.810 -20.247 1.00 63.34 87 ARG A C 1
ATOM 685 O O . ARG A 1 87 ? 16.158 -18.489 -21.065 1.00 63.34 87 ARG A O 1
ATOM 692 N N . MET A 1 88 ? 14.420 -17.164 -20.532 1.00 60.31 88 MET A N 1
ATOM 693 C CA . MET A 1 88 ? 14.042 -16.900 -21.908 1.00 60.31 88 MET A CA 1
ATOM 694 C C . MET A 1 88 ? 15.183 -16.074 -22.484 1.00 60.31 88 MET A C 1
ATOM 696 O O . MET A 1 88 ? 15.439 -14.963 -22.013 1.00 60.31 88 MET A O 1
ATOM 700 N N . GLU A 1 89 ? 15.924 -16.660 -23.424 1.00 62.28 89 GLU A N 1
ATOM 701 C CA . GLU A 1 89 ? 16.889 -15.904 -24.206 1.00 62.28 89 GLU A CA 1
ATOM 702 C C . GLU A 1 89 ? 16.164 -14.673 -24.742 1.00 62.28 89 GLU A C 1
ATOM 704 O O . GLU A 1 89 ? 15.025 -14.771 -25.220 1.00 62.28 89 GLU A O 1
ATOM 709 N N . ALA A 1 90 ? 16.789 -13.502 -24.586 1.00 57.00 90 ALA A N 1
ATOM 710 C CA . ALA A 1 90 ? 16.256 -12.283 -25.164 1.00 57.00 90 ALA A CA 1
ATOM 711 C C . ALA A 1 90 ? 15.950 -12.590 -26.639 1.00 57.00 90 ALA A C 1
ATOM 713 O O . ALA A 1 90 ? 16.808 -13.166 -27.312 1.00 57.00 90 ALA A O 1
ATOM 714 N N . PRO A 1 91 ? 14.730 -12.314 -27.137 1.00 74.12 91 PRO A N 1
ATOM 715 C CA . PRO A 1 91 ? 14.342 -12.749 -28.468 1.00 74.12 91 PRO A CA 1
ATOM 716 C C . PRO A 1 91 ? 15.415 -12.314 -29.462 1.00 74.12 91 PRO A C 1
ATOM 718 O O . PRO A 1 91 ? 15.714 -11.127 -29.528 1.00 74.12 91 PRO A O 1
ATOM 721 N N . ALA A 1 92 ? 15.976 -13.225 -30.262 1.00 76.88 92 ALA A N 1
ATOM 722 C CA . ALA A 1 92 ? 17.031 -12.891 -31.231 1.00 76.88 92 ALA A CA 1
ATOM 723 C C . ALA A 1 92 ? 16.614 -11.777 -32.222 1.00 76.88 92 ALA A C 1
ATOM 725 O O . ALA A 1 92 ? 17.424 -11.229 -32.969 1.00 76.88 92 ALA A O 1
ATOM 726 N N . ALA A 1 93 ? 15.318 -11.455 -32.284 1.00 70.69 93 ALA A N 1
ATOM 727 C CA . ALA A 1 93 ? 14.785 -10.266 -32.938 1.00 70.69 93 ALA A CA 1
ATOM 728 C C . ALA A 1 93 ? 15.237 -8.948 -32.272 1.00 70.69 93 ALA A C 1
ATOM 730 O O . ALA A 1 93 ? 15.595 -8.020 -32.989 1.00 70.69 93 ALA A O 1
ATOM 731 N N . LEU A 1 94 ? 15.275 -8.877 -30.938 1.00 72.56 94 LEU A N 1
ATOM 732 C CA . LEU A 1 94 ? 15.753 -7.729 -30.167 1.00 72.56 94 LEU A CA 1
ATOM 733 C C . LEU A 1 94 ? 17.255 -7.515 -30.380 1.00 72.56 94 LEU A C 1
ATOM 735 O O . LEU A 1 94 ? 17.658 -6.409 -30.723 1.00 72.56 94 LEU A O 1
ATOM 739 N N . ASP A 1 95 ? 18.066 -8.573 -30.297 1.00 78.00 95 ASP A N 1
ATOM 740 C CA . ASP A 1 95 ? 19.509 -8.476 -30.563 1.00 78.00 95 ASP A CA 1
ATOM 741 C C . ASP A 1 95 ? 19.788 -8.004 -31.993 1.00 78.00 95 ASP A C 1
ATOM 743 O O . ASP A 1 95 ? 20.647 -7.151 -32.226 1.00 78.00 95 ASP A O 1
ATOM 747 N N . ARG A 1 96 ? 19.015 -8.502 -32.969 1.00 78.38 96 ARG A N 1
ATOM 748 C CA . ARG A 1 96 ? 19.097 -8.039 -34.360 1.00 78.38 96 ARG A CA 1
ATOM 749 C C . ARG A 1 96 ? 18.673 -6.581 -34.511 1.00 78.38 96 ARG A C 1
ATOM 751 O O . ARG A 1 96 ? 19.356 -5.862 -35.236 1.00 78.38 96 ARG A O 1
ATOM 758 N N . ALA A 1 97 ? 17.615 -6.146 -33.825 1.00 75.69 97 ALA A N 1
ATOM 759 C CA . ALA A 1 97 ? 17.133 -4.765 -33.849 1.00 75.69 97 ALA A CA 1
ATOM 760 C C . ALA A 1 97 ? 18.151 -3.792 -33.228 1.00 75.69 97 ALA A C 1
ATOM 762 O O . ALA A 1 97 ? 18.469 -2.758 -33.821 1.00 75.69 97 ALA A O 1
ATOM 763 N N . VAL A 1 98 ? 18.745 -4.159 -32.089 1.00 80.62 98 VAL A N 1
ATOM 764 C CA . VAL A 1 98 ? 19.814 -3.388 -31.439 1.00 80.62 98 VAL A CA 1
ATOM 765 C C . VAL A 1 98 ? 21.055 -3.345 -32.332 1.00 80.62 98 VAL A C 1
ATOM 767 O O . VAL A 1 98 ? 21.599 -2.271 -32.584 1.00 80.62 98 VAL A O 1
ATOM 770 N N . ALA A 1 99 ? 21.467 -4.480 -32.906 1.00 80.06 99 ALA A N 1
ATOM 771 C CA . ALA A 1 99 ? 22.600 -4.539 -33.828 1.00 80.06 99 ALA A CA 1
ATOM 772 C C . ALA A 1 99 ? 22.355 -3.776 -35.142 1.00 80.06 99 ALA A C 1
ATOM 774 O O . ALA A 1 99 ? 23.309 -3.284 -35.748 1.00 80.06 99 ALA A O 1
ATOM 775 N N . SER A 1 100 ? 21.112 -3.687 -35.631 1.00 74.94 100 SER A N 1
ATOM 776 C CA . SER A 1 100 ? 20.775 -2.844 -36.783 1.00 74.94 100 SER A CA 1
ATOM 777 C C . SER A 1 100 ? 20.788 -1.363 -36.424 1.00 74.94 100 SER A C 1
ATOM 779 O O . SER A 1 100 ? 21.364 -0.595 -37.187 1.00 74.94 100 SER A O 1
ATOM 781 N N . SER A 1 101 ? 20.256 -0.978 -35.257 1.00 78.62 101 SER A N 1
ATOM 782 C CA . SER A 1 101 ? 20.246 0.421 -34.807 1.00 78.62 101 SER A CA 1
ATOM 783 C C . SER A 1 101 ? 21.664 0.933 -34.523 1.00 78.62 101 SER A C 1
ATOM 785 O O . SER A 1 101 ? 22.042 2.038 -34.907 1.00 78.62 101 SER A O 1
ATOM 787 N N . LEU A 1 102 ? 22.521 0.081 -33.950 1.00 75.44 102 LEU A N 1
ATOM 788 C CA . LEU A 1 102 ? 23.948 0.365 -33.788 1.00 75.44 102 LEU A CA 1
ATOM 789 C C . LEU A 1 102 ? 24.663 0.510 -35.137 1.00 75.44 102 LEU A C 1
ATOM 791 O O . LEU A 1 102 ? 25.516 1.377 -35.283 1.00 75.44 102 LEU A O 1
ATOM 795 N N . ARG A 1 103 ? 24.324 -0.307 -36.144 1.00 75.25 103 ARG A N 1
ATOM 796 C CA . ARG A 1 103 ? 24.922 -0.205 -37.487 1.00 75.25 103 ARG A CA 1
ATOM 797 C C . ARG A 1 103 ? 24.450 1.027 -38.259 1.00 75.25 103 ARG A C 1
ATOM 799 O O . ARG A 1 103 ? 25.265 1.624 -38.957 1.00 75.25 103 ARG A O 1
ATOM 806 N N . SER A 1 104 ? 23.181 1.417 -38.133 1.00 72.38 104 SER A N 1
ATOM 807 C CA . SER A 1 104 ? 22.648 2.628 -38.771 1.00 72.38 104 SER A CA 1
ATOM 808 C C . SER A 1 104 ? 23.201 3.899 -38.123 1.00 72.38 104 SER A C 1
ATOM 810 O O . SER A 1 104 ? 23.589 4.821 -38.835 1.00 72.38 104 SER A O 1
ATOM 812 N N . THR A 1 105 ? 23.321 3.931 -36.792 1.00 68.38 105 THR A N 1
ATOM 813 C CA . THR A 1 105 ? 23.924 5.061 -36.058 1.00 68.38 105 THR A CA 1
ATOM 814 C C . THR A 1 105 ? 25.442 5.132 -36.218 1.00 68.38 105 THR A C 1
ATOM 816 O O . THR A 1 105 ? 26.008 6.224 -36.214 1.00 68.38 105 THR A O 1
ATOM 819 N N . ALA A 1 106 ? 26.116 3.996 -36.422 1.00 67.06 106 ALA A N 1
ATOM 820 C CA . ALA A 1 106 ? 27.562 3.948 -36.626 1.00 67.06 106 ALA A CA 1
ATOM 821 C C . ALA A 1 106 ? 28.036 4.487 -37.984 1.00 67.06 106 ALA A C 1
ATOM 823 O O . ALA A 1 106 ? 29.247 4.528 -38.177 1.00 67.06 106 ALA A O 1
ATOM 824 N N . GLY A 1 107 ? 27.135 4.910 -38.886 1.00 56.81 107 GLY A N 1
ATOM 825 C CA . GLY A 1 107 ? 27.463 5.711 -40.070 1.00 56.81 107 GLY A CA 1
ATOM 826 C C . GLY A 1 107 ? 28.683 5.196 -40.831 1.00 56.81 107 GLY A C 1
ATOM 827 O O . GLY A 1 107 ? 29.802 5.657 -40.621 1.00 56.81 107 GLY A O 1
ATOM 828 N N . VAL A 1 108 ? 28.451 4.232 -41.719 1.00 54.31 108 VAL A N 1
ATOM 829 C CA . VAL A 1 108 ? 29.426 3.633 -42.637 1.00 54.31 108 VAL A CA 1
ATOM 830 C C . VAL A 1 108 ? 30.295 4.704 -43.325 1.00 54.31 108 VAL A C 1
ATOM 832 O O . VAL A 1 108 ? 29.964 5.205 -44.393 1.00 54.31 108 VAL A O 1
ATOM 835 N N . SER A 1 109 ? 31.463 5.009 -42.755 1.00 53.22 109 SER A N 1
ATOM 836 C CA . SER A 1 109 ? 32.635 5.425 -43.528 1.00 53.22 109 SER A CA 1
ATOM 837 C C . SER A 1 109 ? 33.394 4.153 -43.882 1.00 53.22 109 SER A C 1
ATOM 839 O O . SER A 1 109 ? 34.197 3.644 -43.105 1.00 53.22 109 SER A O 1
ATOM 841 N N . HIS A 1 110 ? 33.098 3.606 -45.061 1.00 51.56 110 HIS A N 1
ATOM 842 C CA . HIS A 1 110 ? 33.646 2.338 -45.554 1.00 51.56 110 HIS A CA 1
ATOM 843 C C . HIS A 1 110 ? 35.121 2.401 -45.990 1.00 51.56 110 HIS A C 1
ATOM 845 O O . HIS A 1 110 ? 35.637 1.461 -46.592 1.00 51.56 110 HIS A O 1
ATOM 851 N N . THR A 1 111 ? 35.844 3.473 -45.681 1.00 50.66 111 THR A N 1
ATOM 852 C CA . THR A 1 111 ? 37.234 3.631 -46.104 1.00 50.66 111 THR A CA 1
ATOM 853 C C . THR A 1 111 ? 38.185 3.076 -45.045 1.00 50.66 111 THR A C 1
ATOM 855 O O . THR A 1 111 ? 38.669 3.800 -44.185 1.00 50.66 111 THR A O 1
ATOM 858 N N . GLY A 1 112 ? 38.440 1.768 -45.129 1.00 54.00 112 GLY A N 1
ATOM 859 C CA . GLY A 1 112 ? 39.728 1.159 -44.784 1.00 54.00 112 GLY A CA 1
ATOM 860 C C . GLY A 1 112 ? 40.125 1.103 -43.305 1.00 54.00 112 GLY A C 1
ATOM 861 O O . GLY A 1 112 ? 40.646 2.059 -42.754 1.00 54.00 112 GLY A O 1
ATOM 862 N N . ARG A 1 113 ? 40.005 -0.094 -42.711 1.00 54.50 113 ARG A N 1
ATOM 863 C CA . ARG A 1 113 ? 40.894 -0.655 -41.666 1.00 54.50 113 ARG A CA 1
ATOM 864 C C . ARG A 1 113 ? 41.316 0.295 -40.516 1.00 54.50 113 ARG A C 1
ATOM 866 O O . ARG A 1 113 ? 42.417 0.172 -39.985 1.00 54.50 113 ARG A O 1
ATOM 873 N N . GLY A 1 114 ? 40.444 1.217 -40.112 1.00 55.53 114 GLY A N 1
ATOM 874 C CA . GLY A 1 114 ? 40.661 2.114 -38.980 1.00 55.53 114 GLY A CA 1
ATOM 875 C C . GLY A 1 114 ? 40.288 1.424 -37.672 1.00 55.53 114 GLY A C 1
ATOM 876 O O . GLY A 1 114 ? 39.163 0.953 -37.519 1.00 55.53 114 GLY A O 1
ATOM 877 N N . LYS A 1 115 ? 41.231 1.351 -36.726 1.00 61.94 115 LYS A N 1
ATOM 878 C CA . LYS A 1 115 ? 40.961 0.950 -35.336 1.00 61.94 115 LYS A CA 1
ATOM 879 C C . LYS A 1 115 ? 39.765 1.762 -34.817 1.00 61.94 115 LYS A C 1
ATOM 881 O O . LYS A 1 115 ? 39.799 2.988 -34.901 1.00 61.94 115 LYS A O 1
ATOM 886 N N . LEU A 1 116 ? 38.720 1.096 -34.310 1.00 62.25 116 LEU A N 1
ATOM 887 C CA . LEU A 1 116 ? 37.598 1.778 -33.660 1.00 62.25 116 LEU A CA 1
ATOM 888 C C . LEU A 1 116 ? 38.149 2.625 -32.511 1.00 62.25 116 LEU A C 1
ATOM 890 O O . LEU A 1 116 ? 38.667 2.085 -31.537 1.00 62.25 116 LEU A O 1
ATOM 894 N N . ASP A 1 117 ? 38.038 3.943 -32.637 1.00 66.38 117 ASP A N 1
ATOM 895 C CA . ASP A 1 117 ? 38.396 4.869 -31.572 1.00 66.38 117 ASP A CA 1
ATOM 896 C C . ASP A 1 117 ? 37.413 4.680 -30.393 1.00 66.38 117 ASP A C 1
ATOM 898 O O . ASP A 1 117 ? 36.210 4.948 -30.541 1.00 66.38 117 ASP A O 1
ATOM 902 N N . PRO A 1 118 ? 37.877 4.206 -29.218 1.00 68.56 118 PRO A N 1
ATOM 903 C CA . PRO A 1 118 ? 37.018 3.959 -28.062 1.00 68.56 118 PRO A CA 1
ATOM 904 C C . PRO A 1 118 ? 36.320 5.232 -27.559 1.00 68.56 118 PRO A C 1
ATOM 906 O O . PRO A 1 118 ? 35.256 5.138 -26.941 1.00 68.56 118 PRO A O 1
ATOM 909 N N . ALA A 1 119 ? 36.853 6.423 -27.856 1.00 69.75 119 ALA A N 1
ATOM 910 C CA . ALA A 1 119 ? 36.200 7.684 -27.516 1.00 69.75 119 ALA A CA 1
ATOM 911 C C . ALA A 1 119 ? 34.912 7.904 -28.329 1.00 69.75 119 ALA A C 1
ATOM 913 O O . ALA A 1 119 ? 33.912 8.395 -27.796 1.00 69.75 119 ALA A O 1
ATOM 914 N N . ARG A 1 120 ? 34.893 7.478 -29.599 1.00 65.00 120 ARG A N 1
ATOM 915 C CA . ARG A 1 120 ? 33.724 7.603 -30.482 1.00 65.00 120 ARG A CA 1
ATOM 916 C C . ARG A 1 120 ? 32.624 6.611 -30.102 1.00 65.00 120 ARG A C 1
ATOM 918 O O . ARG A 1 120 ? 31.465 7.008 -30.042 1.00 65.00 120 ARG A O 1
ATOM 925 N N . SER A 1 121 ? 33.004 5.384 -29.727 1.00 66.62 121 SER A N 1
ATOM 926 C CA . SER A 1 121 ? 32.083 4.354 -29.213 1.00 66.62 121 SER A CA 1
ATOM 927 C C . SER A 1 121 ? 31.343 4.812 -27.947 1.00 66.62 121 SER A C 1
ATOM 929 O O . SER A 1 121 ? 30.120 4.706 -27.856 1.00 66.62 121 SER A O 1
ATOM 931 N N . ARG A 1 122 ? 32.050 5.437 -26.995 1.00 69.31 122 ARG A N 1
ATOM 932 C CA . ARG A 1 122 ? 31.413 6.007 -25.792 1.00 69.31 122 ARG A CA 1
ATOM 933 C C . ARG A 1 122 ? 30.426 7.126 -26.124 1.00 69.31 122 ARG A C 1
ATOM 935 O O . ARG A 1 122 ? 29.418 7.268 -25.435 1.00 69.31 122 ARG A O 1
ATOM 942 N N . LYS A 1 123 ? 30.692 7.913 -27.173 1.00 66.94 123 LYS A N 1
ATOM 943 C CA . LYS A 1 123 ? 29.809 9.003 -27.607 1.00 66.94 123 LYS A CA 1
ATOM 944 C C . LYS A 1 123 ? 28.544 8.479 -28.295 1.00 66.94 123 LYS A C 1
ATOM 946 O O . LYS A 1 123 ? 27.475 9.013 -28.030 1.00 66.94 123 LYS A O 1
ATOM 951 N N . SER A 1 124 ? 28.636 7.411 -29.091 1.00 62.66 124 SER A N 1
ATOM 952 C CA . SER A 1 124 ? 27.466 6.741 -29.681 1.00 62.66 124 SER A CA 1
ATOM 953 C C . SER A 1 124 ? 26.630 5.986 -28.643 1.00 62.66 124 SER A C 1
ATOM 955 O O . SER A 1 124 ? 25.410 6.065 -28.689 1.00 62.66 124 SER A O 1
ATOM 957 N N . VAL A 1 125 ? 27.254 5.339 -27.648 1.00 65.69 125 VAL A N 1
ATOM 958 C CA . VAL A 1 125 ? 26.515 4.722 -26.525 1.00 65.69 125 VAL A CA 1
ATOM 959 C C . VAL A 1 125 ? 25.796 5.789 -25.698 1.00 65.69 125 VAL A C 1
ATOM 961 O O . VAL A 1 125 ? 24.641 5.600 -25.331 1.00 65.69 125 VAL A O 1
ATOM 964 N N . ARG A 1 126 ? 26.428 6.948 -25.460 1.00 62.84 126 ARG A N 1
ATOM 965 C CA . ARG A 1 126 ? 25.734 8.093 -24.854 1.00 62.84 126 ARG A CA 1
ATOM 966 C C . ARG A 1 126 ? 24.610 8.626 -25.738 1.00 62.84 126 ARG A C 1
ATOM 968 O O . ARG A 1 126 ? 23.588 8.991 -25.192 1.00 62.84 126 ARG A O 1
ATOM 975 N N . ALA A 1 127 ? 24.765 8.655 -27.061 1.00 60.09 127 ALA A N 1
ATOM 976 C CA . ALA A 1 127 ? 23.703 9.098 -27.966 1.00 60.09 127 ALA A CA 1
ATOM 977 C C . ALA A 1 127 ? 22.483 8.156 -27.947 1.00 60.09 127 ALA A C 1
ATOM 979 O O . ALA A 1 127 ? 21.359 8.640 -27.915 1.00 60.09 127 ALA A O 1
ATOM 980 N N . LEU A 1 128 ? 22.699 6.837 -27.871 1.00 58.88 128 LEU A N 1
ATOM 981 C CA . LEU A 1 128 ? 21.635 5.840 -27.676 1.00 58.88 128 LEU A CA 1
ATOM 982 C C . LEU A 1 128 ? 20.976 5.931 -26.294 1.00 58.88 128 LEU A C 1
ATOM 984 O O . LEU A 1 128 ? 19.792 5.651 -26.167 1.00 58.88 128 LEU A O 1
ATOM 988 N N . ALA A 1 129 ? 21.706 6.380 -25.268 1.00 59.03 129 ALA A N 1
ATOM 989 C CA . ALA A 1 129 ? 21.126 6.655 -23.952 1.00 59.03 129 ALA A CA 1
ATOM 990 C C . ALA A 1 129 ? 20.145 7.849 -23.947 1.00 59.03 129 ALA A C 1
ATOM 992 O O . ALA A 1 129 ? 19.459 8.051 -22.949 1.00 59.03 129 ALA A O 1
ATOM 993 N N . TYR A 1 130 ? 20.067 8.623 -25.039 1.00 55.06 130 TYR A N 1
ATOM 994 C CA . TYR A 1 130 ? 19.114 9.726 -25.220 1.00 55.06 130 TYR A CA 1
ATOM 995 C C . TYR A 1 130 ? 18.079 9.461 -26.316 1.00 55.06 130 TYR A C 1
ATOM 997 O O . TYR A 1 130 ? 17.309 10.367 -26.647 1.00 55.06 130 TYR A O 1
ATOM 1005 N N . GLU A 1 131 ? 18.047 8.257 -26.896 1.00 56.97 131 GLU A N 1
ATOM 1006 C CA . GLU A 1 131 ? 16.959 7.902 -27.799 1.00 56.97 131 GLU A CA 1
ATOM 1007 C C . GLU A 1 131 ? 15.698 7.805 -26.945 1.00 56.97 131 GLU A C 1
ATOM 1009 O O . GLU A 1 131 ? 15.598 6.985 -26.033 1.00 56.97 131 GLU A O 1
ATOM 1014 N N . THR A 1 132 ? 14.823 8.787 -27.152 1.00 57.72 132 THR A N 1
ATOM 1015 C CA . THR A 1 132 ? 13.736 9.151 -26.252 1.00 57.72 132 THR A CA 1
ATOM 1016 C C . THR A 1 132 ? 12.919 7.904 -25.984 1.00 57.72 132 THR A C 1
ATOM 1018 O O . THR A 1 132 ? 12.329 7.339 -26.909 1.00 57.72 132 THR A O 1
ATOM 1021 N N . VAL A 1 133 ? 12.943 7.435 -24.735 1.00 65.12 133 VAL A N 1
ATOM 1022 C CA . VAL A 1 133 ? 12.126 6.302 -24.317 1.00 65.12 133 VAL A CA 1
ATOM 1023 C C . VAL A 1 133 ? 10.699 6.646 -24.741 1.00 65.12 133 VAL A C 1
ATOM 1025 O O . VAL A 1 133 ? 10.227 7.735 -24.409 1.00 65.12 133 VAL A O 1
ATOM 1028 N N . PRO A 1 134 ? 10.025 5.800 -25.546 1.00 77.25 134 PRO A N 1
ATOM 1029 C CA . PRO A 1 134 ? 8.666 6.082 -25.966 1.00 77.25 134 PRO A CA 1
ATOM 1030 C C . PRO A 1 134 ? 7.840 6.481 -24.740 1.00 77.25 134 PRO A C 1
ATOM 1032 O O . PRO A 1 134 ? 7.904 5.765 -23.741 1.00 77.25 134 PRO A O 1
ATOM 1035 N N . PRO A 1 135 ? 7.053 7.569 -24.783 1.00 76.50 135 PRO A N 1
ATOM 1036 C CA . PRO A 1 135 ? 6.367 8.101 -23.598 1.00 76.50 135 PRO A CA 1
ATOM 1037 C C . PRO A 1 135 ? 5.429 7.074 -22.943 1.00 76.50 135 PRO A C 1
ATOM 1039 O O . PRO A 1 135 ? 5.074 7.178 -21.776 1.00 76.50 135 PRO A O 1
ATOM 1042 N N . VAL A 1 136 ? 5.047 6.034 -23.690 1.00 83.44 136 VAL A N 1
ATOM 1043 C CA . VAL A 1 136 ? 4.313 4.875 -23.179 1.00 83.44 136 VAL A CA 1
ATOM 1044 C C . VAL A 1 136 ? 5.140 4.050 -22.188 1.00 83.44 136 VAL A C 1
ATOM 1046 O O . VAL A 1 136 ? 4.588 3.596 -21.195 1.00 83.44 136 VAL A O 1
ATOM 1049 N N . LEU A 1 137 ? 6.436 3.843 -22.435 1.00 79.44 137 LEU A N 1
ATOM 1050 C CA . LEU A 1 137 ? 7.319 3.121 -21.519 1.00 79.44 137 LEU A CA 1
ATOM 1051 C C . LEU A 1 137 ? 7.621 3.945 -20.269 1.00 79.44 137 LEU A C 1
ATOM 1053 O O . LEU A 1 137 ? 7.601 3.372 -19.190 1.00 79.44 137 LEU A O 1
ATOM 1057 N N . GLU A 1 138 ? 7.820 5.260 -20.388 1.00 80.19 138 GLU A N 1
ATOM 1058 C CA . GLU A 1 138 ? 7.926 6.135 -19.209 1.00 80.19 138 GLU A CA 1
ATOM 1059 C C . GLU A 1 138 ? 6.651 6.061 -18.366 1.00 80.19 138 GLU A C 1
ATOM 1061 O O . GLU A 1 138 ? 6.725 5.744 -17.185 1.00 80.19 138 GLU A O 1
ATOM 1066 N N . ARG A 1 139 ? 5.470 6.188 -18.991 1.00 90.94 139 ARG A N 1
ATOM 1067 C CA . ARG A 1 139 ? 4.191 6.046 -18.282 1.00 90.94 139 ARG A CA 1
ATOM 1068 C C . ARG A 1 139 ? 4.040 4.682 -17.604 1.00 90.94 139 ARG A C 1
ATOM 1070 O O . ARG A 1 139 ? 3.569 4.619 -16.478 1.00 90.94 139 ARG A O 1
ATOM 1077 N N . LEU A 1 140 ? 4.416 3.593 -18.276 1.00 84.56 140 LEU A N 1
ATOM 1078 C CA . LEU A 1 140 ? 4.330 2.242 -17.710 1.00 84.56 140 LEU A CA 1
ATOM 1079 C C . LEU A 1 140 ? 5.323 2.027 -16.566 1.00 84.56 140 LEU A C 1
ATOM 1081 O O . LEU A 1 140 ? 4.990 1.346 -15.601 1.00 84.56 140 LEU A O 1
ATOM 1085 N N . VAL A 1 141 ? 6.523 2.600 -16.660 1.00 90.56 141 VAL A N 1
ATOM 1086 C CA . VAL A 1 141 ? 7.514 2.561 -15.580 1.00 90.56 141 VAL A CA 1
ATOM 1087 C C . VAL A 1 141 ? 7.024 3.380 -14.390 1.00 90.56 141 VAL A C 1
ATOM 1089 O O . VAL A 1 141 ? 7.094 2.889 -13.270 1.00 90.56 141 VAL A O 1
ATOM 1092 N N . ASP A 1 142 ? 6.459 4.565 -14.614 1.00 91.12 142 ASP A N 1
ATOM 1093 C CA . ASP A 1 142 ? 5.880 5.393 -13.553 1.00 91.12 142 ASP A CA 1
ATOM 1094 C C . ASP A 1 142 ? 4.674 4.707 -12.890 1.00 91.12 142 ASP A C 1
ATOM 1096 O O . ASP A 1 142 ? 4.566 4.695 -11.664 1.00 91.12 142 ASP A O 1
ATOM 1100 N N . GLU A 1 143 ? 3.792 4.080 -13.677 1.00 88.12 143 GLU A N 1
ATOM 1101 C CA . GLU A 1 143 ? 2.681 3.261 -13.172 1.00 88.12 143 GLU A CA 1
ATOM 1102 C C . GLU A 1 143 ? 3.198 2.069 -12.340 1.00 88.12 143 GLU A C 1
ATOM 1104 O O . GLU A 1 143 ? 2.672 1.798 -11.258 1.00 88.12 143 GLU A O 1
ATOM 1109 N N . GLU A 1 144 ? 4.259 1.391 -12.795 1.00 89.06 144 GLU A N 1
ATOM 1110 C CA . GLU A 1 144 ? 4.852 0.252 -12.086 1.00 89.06 144 GLU A CA 1
ATOM 1111 C C . GLU A 1 144 ? 5.559 0.670 -10.787 1.00 89.06 144 GLU A C 1
ATOM 1113 O O . GLU A 1 144 ? 5.407 0.006 -9.757 1.00 89.06 144 GLU A O 1
ATOM 1118 N N . LEU A 1 145 ? 6.283 1.791 -10.811 1.00 90.31 145 LEU A N 1
ATOM 1119 C CA . LEU A 1 145 ? 6.971 2.360 -9.652 1.00 90.31 145 LEU A CA 1
ATOM 1120 C C . LEU A 1 145 ? 6.007 2.967 -8.628 1.00 90.31 145 LEU A C 1
ATOM 1122 O O . LEU A 1 145 ? 6.330 2.980 -7.442 1.00 90.31 145 LEU A O 1
ATOM 1126 N N . ALA A 1 146 ? 4.823 3.423 -9.045 1.00 89.69 146 ALA A N 1
ATOM 1127 C CA . ALA A 1 146 ? 3.794 3.913 -8.132 1.00 89.69 146 ALA A CA 1
ATOM 1128 C C . ALA A 1 146 ? 3.170 2.792 -7.280 1.00 89.69 146 ALA A C 1
ATOM 1130 O O . ALA A 1 146 ? 2.691 3.053 -6.178 1.00 89.69 146 ALA A O 1
ATOM 1131 N N . ALA A 1 147 ? 3.165 1.545 -7.768 1.00 85.25 147 ALA A N 1
ATOM 1132 C CA . ALA A 1 147 ? 2.570 0.411 -7.060 1.00 85.25 147 ALA A CA 1
ATOM 1133 C C . ALA A 1 147 ? 3.363 -0.902 -7.252 1.00 85.25 147 ALA A C 1
ATOM 1135 O O . ALA A 1 147 ? 2.817 -1.898 -7.750 1.00 85.25 147 ALA A O 1
ATOM 1136 N N . PRO A 1 148 ? 4.629 -0.973 -6.797 1.00 81.56 148 PRO A N 1
ATOM 1137 C CA . PRO A 1 148 ? 5.516 -2.098 -7.099 1.00 81.56 148 PRO A CA 1
ATOM 1138 C C . PRO A 1 148 ? 4.987 -3.419 -6.530 1.00 81.56 148 PRO A C 1
ATOM 1140 O O . PRO A 1 148 ? 5.039 -4.460 -7.187 1.00 81.56 148 PRO A O 1
ATOM 1143 N N . GLY A 1 149 ? 4.393 -3.383 -5.332 1.00 80.06 149 GLY A N 1
ATOM 1144 C CA . GLY A 1 149 ? 3.805 -4.566 -4.701 1.00 80.06 149 GLY A CA 1
ATOM 1145 C C . GLY A 1 149 ? 2.634 -5.153 -5.494 1.00 80.06 149 GLY A C 1
ATOM 1146 O O . GLY A 1 149 ? 2.501 -6.374 -5.586 1.00 80.06 149 GLY A O 1
ATOM 1147 N N . ARG A 1 150 ? 1.814 -4.300 -6.119 1.00 82.88 150 ARG A N 1
ATOM 1148 C CA . ARG A 1 150 ? 0.663 -4.730 -6.917 1.00 82.88 150 ARG A CA 1
ATOM 1149 C C . ARG A 1 150 ? 1.108 -5.400 -8.211 1.00 82.88 150 ARG A C 1
ATOM 1151 O O . ARG A 1 150 ? 0.640 -6.493 -8.511 1.00 82.88 150 ARG A O 1
ATOM 1158 N N . HIS A 1 151 ? 2.028 -4.783 -8.947 1.00 81.12 151 HIS A N 1
ATOM 1159 C CA . HIS A 1 151 ? 2.507 -5.334 -10.215 1.00 81.12 151 HIS A CA 1
ATOM 1160 C C . HIS A 1 151 ? 3.316 -6.618 -10.028 1.00 81.12 151 HIS A C 1
ATOM 1162 O O . HIS A 1 151 ? 3.165 -7.554 -10.816 1.00 81.12 151 HIS A O 1
ATOM 1168 N N . LEU A 1 152 ? 4.110 -6.718 -8.955 1.00 80.88 152 LEU A N 1
ATOM 1169 C CA . LEU A 1 152 ? 4.748 -7.979 -8.582 1.00 80.88 152 LEU A CA 1
ATOM 1170 C C . LEU A 1 152 ? 3.699 -9.053 -8.288 1.00 80.88 152 LEU A C 1
ATOM 1172 O O . LEU A 1 152 ? 3.775 -10.133 -8.869 1.00 80.88 152 LEU A O 1
ATOM 1176 N N . ALA A 1 153 ? 2.691 -8.762 -7.460 1.00 80.31 153 ALA A N 1
ATOM 1177 C CA . ALA A 1 153 ? 1.624 -9.716 -7.161 1.00 80.31 153 ALA A CA 1
ATOM 1178 C C . ALA A 1 153 ? 0.863 -10.153 -8.425 1.00 80.31 153 ALA A C 1
ATOM 1180 O O . ALA A 1 153 ? 0.631 -11.344 -8.610 1.00 80.31 153 ALA A O 1
ATOM 1181 N N . GLU A 1 154 ? 0.528 -9.229 -9.327 1.00 83.62 154 GLU A N 1
ATOM 1182 C CA . GLU A 1 154 ? -0.144 -9.538 -10.594 1.00 83.62 154 GLU A CA 1
ATOM 1183 C C . GLU A 1 154 ? 0.730 -10.402 -11.519 1.00 83.62 154 GLU A C 1
ATOM 1185 O O . GLU A 1 154 ? 0.226 -11.369 -12.091 1.00 83.62 154 GLU A O 1
ATOM 1190 N N . ARG A 1 155 ? 2.041 -10.129 -11.627 1.00 81.25 155 ARG A N 1
ATOM 1191 C CA . ARG A 1 155 ? 2.979 -10.973 -12.395 1.00 81.25 155 ARG A CA 1
ATOM 1192 C C . ARG A 1 155 ? 3.127 -12.363 -11.788 1.00 81.25 155 ARG A C 1
ATOM 1194 O O . ARG A 1 155 ? 3.091 -13.349 -12.521 1.00 81.25 155 ARG A O 1
ATOM 1201 N N . PHE A 1 156 ? 3.259 -12.450 -10.465 1.00 82.56 156 PHE A N 1
ATOM 1202 C CA . PHE A 1 156 ? 3.339 -13.730 -9.764 1.00 82.56 156 PHE A CA 1
ATOM 1203 C C . PHE A 1 156 ? 2.052 -14.536 -9.947 1.00 82.56 156 PHE A C 1
ATOM 1205 O O . PHE A 1 156 ? 2.119 -15.689 -10.351 1.00 82.56 156 PHE A O 1
ATOM 1212 N N . VAL A 1 157 ? 0.880 -13.931 -9.739 1.00 82.25 157 VAL A N 1
ATOM 1213 C CA . VAL A 1 157 ? -0.418 -14.608 -9.902 1.00 82.25 157 VAL A CA 1
ATOM 1214 C C . VAL A 1 157 ? -0.690 -14.968 -11.364 1.00 82.25 157 VAL A C 1
ATOM 1216 O O . VAL A 1 157 ? -1.249 -16.026 -11.640 1.00 82.25 157 VAL A O 1
ATOM 1219 N N . GLY A 1 158 ? -0.278 -14.120 -12.309 1.00 80.25 158 GLY A N 1
ATOM 1220 C CA . GLY A 1 158 ? -0.423 -14.367 -13.742 1.00 80.25 158 GLY A CA 1
ATOM 1221 C C . GLY A 1 158 ? 0.456 -15.507 -14.262 1.00 80.25 158 GLY A C 1
ATOM 1222 O O . GLY A 1 158 ? 0.047 -16.191 -15.197 1.00 80.25 158 GLY A O 1
ATOM 1223 N N . GLY A 1 159 ? 1.628 -15.718 -13.652 1.00 78.00 159 GLY A N 1
ATOM 1224 C CA . GLY A 1 159 ? 2.574 -16.779 -14.007 1.00 78.00 159 GLY A CA 1
ATOM 1225 C C . GLY A 1 159 ? 2.341 -18.118 -13.302 1.00 78.00 159 GLY A C 1
ATOM 1226 O O . GLY A 1 159 ? 2.959 -19.110 -13.682 1.00 78.00 159 GLY A O 1
ATOM 1227 N N . LEU A 1 160 ? 1.466 -18.173 -12.293 1.00 81.12 160 LEU A N 1
ATOM 1228 C CA . LEU A 1 160 ? 1.083 -19.439 -11.677 1.00 81.12 160 LEU A CA 1
ATOM 1229 C C . LEU A 1 160 ? 0.279 -20.270 -12.679 1.00 81.12 160 LEU A C 1
ATOM 1231 O O . LEU A 1 160 ? -0.717 -19.806 -13.242 1.00 81.12 160 LEU A O 1
ATOM 1235 N N . GLU A 1 161 ? 0.705 -21.518 -12.878 1.00 79.69 161 GLU A N 1
ATOM 1236 C CA . GLU A 1 161 ? -0.063 -22.496 -13.636 1.00 79.69 161 GLU A CA 1
ATOM 1237 C C . GLU A 1 161 ? -1.469 -22.574 -13.035 1.00 79.69 161 GLU A C 1
ATOM 1239 O O . GLU A 1 161 ? -1.652 -22.840 -11.842 1.00 79.69 161 GLU A O 1
ATOM 1244 N N . ARG A 1 162 ? -2.478 -22.268 -13.854 1.00 79.06 162 ARG A N 1
ATOM 1245 C CA . ARG A 1 162 ? -3.872 -22.273 -13.417 1.00 79.06 162 ARG A CA 1
ATOM 1246 C C . ARG A 1 162 ? -4.330 -23.714 -13.283 1.00 79.06 162 ARG A C 1
ATOM 1248 O O . ARG A 1 162 ? -4.939 -24.269 -14.194 1.00 79.06 162 ARG A O 1
ATOM 1255 N N . VAL A 1 163 ? -4.040 -24.312 -12.135 1.00 85.38 163 VAL A N 1
ATOM 1256 C CA . VAL A 1 163 ? -4.595 -25.611 -11.775 1.00 85.38 163 VAL A CA 1
ATOM 1257 C C . VAL A 1 163 ? -6.109 -25.432 -11.621 1.00 85.38 163 VAL A C 1
ATOM 1259 O O . VAL A 1 163 ? -6.540 -24.549 -10.869 1.00 85.38 163 VAL A O 1
ATOM 1262 N N . PRO A 1 164 ? -6.938 -26.215 -12.333 1.00 75.75 164 PRO A N 1
ATOM 1263 C CA . PRO A 1 164 ? -8.381 -26.129 -12.184 1.00 75.75 164 PRO A CA 1
ATOM 1264 C C . PRO A 1 164 ? -8.752 -26.371 -10.720 1.00 75.75 164 PRO A C 1
ATOM 1266 O O . PRO A 1 164 ? -8.305 -27.339 -10.101 1.00 75.75 164 PRO A O 1
ATOM 1269 N N . ALA A 1 165 ? -9.557 -25.470 -10.152 1.00 77.81 165 ALA A N 1
ATOM 1270 C CA . ALA A 1 165 ? -10.004 -25.604 -8.775 1.00 77.81 165 ALA A CA 1
ATOM 1271 C C . ALA A 1 165 ? -10.735 -26.951 -8.606 1.00 77.81 165 ALA A C 1
ATOM 1273 O O . ALA A 1 165 ? -11.560 -27.303 -9.456 1.00 77.81 165 ALA A O 1
ATOM 1274 N N . PRO A 1 166 ? -10.481 -27.713 -7.524 1.00 87.25 166 PRO A N 1
ATOM 1275 C CA . PRO A 1 166 ? -11.203 -28.951 -7.268 1.00 87.25 166 PRO A CA 1
ATOM 1276 C C . PRO A 1 166 ? -12.710 -28.696 -7.320 1.00 87.25 166 PRO A C 1
ATOM 1278 O O . PRO A 1 166 ? -13.191 -27.747 -6.699 1.00 87.25 166 PRO A O 1
ATOM 1281 N N . ALA A 1 167 ? -13.471 -29.551 -8.009 1.00 85.88 167 ALA A N 1
ATOM 1282 C CA . ALA A 1 167 ? -14.906 -29.336 -8.236 1.00 85.88 167 ALA A CA 1
ATOM 1283 C C . ALA A 1 167 ? -15.704 -29.090 -6.935 1.00 85.88 167 ALA A C 1
ATOM 1285 O O . ALA A 1 167 ? -16.717 -28.393 -6.933 1.00 85.88 167 ALA A O 1
ATOM 1286 N N . ALA A 1 168 ? -15.241 -29.634 -5.805 1.00 79.12 168 ALA A N 1
ATOM 1287 C CA . ALA A 1 168 ? -15.819 -29.380 -4.488 1.00 79.12 168 ALA A CA 1
ATOM 1288 C C . ALA A 1 168 ? -15.605 -27.933 -3.994 1.00 79.12 168 ALA A C 1
ATOM 1290 O O . ALA A 1 168 ? -16.515 -27.347 -3.403 1.00 79.12 168 ALA A O 1
ATOM 1291 N N . LEU A 1 169 ? -14.427 -27.352 -4.243 1.00 83.56 169 LEU A N 1
ATOM 1292 C CA . LEU A 1 169 ? -14.114 -25.962 -3.913 1.00 83.56 169 LEU A CA 1
ATOM 1293 C C . LEU A 1 169 ? -14.880 -25.014 -4.836 1.00 83.56 169 LEU A C 1
ATOM 1295 O O . LEU A 1 169 ? -15.492 -24.065 -4.357 1.00 83.56 169 LEU A O 1
ATOM 1299 N N . ASP A 1 170 ? -14.926 -25.328 -6.129 1.00 82.75 170 ASP A N 1
ATOM 1300 C CA . ASP A 1 170 ? -15.628 -24.519 -7.123 1.00 82.75 170 ASP A CA 1
ATOM 1301 C C . ASP A 1 170 ? -17.138 -24.440 -6.831 1.00 82.75 170 ASP A C 1
ATOM 1303 O O . ASP A 1 170 ? -17.731 -23.362 -6.849 1.00 82.75 170 ASP A O 1
ATOM 1307 N N . ARG A 1 171 ? -17.759 -25.550 -6.396 1.00 82.75 171 ARG A N 1
ATOM 1308 C CA . ARG A 1 171 ? -19.152 -25.557 -5.906 1.00 82.75 171 ARG A CA 1
ATOM 1309 C C . ARG A 1 171 ? -19.351 -24.726 -4.636 1.00 82.75 171 ARG A C 1
ATOM 1311 O O . ARG A 1 171 ? -20.384 -24.070 -4.508 1.00 82.75 171 ARG A O 1
ATOM 1318 N N . ARG A 1 172 ? -18.399 -24.739 -3.694 1.00 83.44 172 ARG A N 1
ATOM 1319 C CA . ARG A 1 172 ? -18.480 -23.928 -2.462 1.00 83.44 172 ARG A CA 1
ATOM 1320 C C . ARG A 1 172 ? -18.330 -22.440 -2.760 1.00 83.44 172 ARG A C 1
ATOM 1322 O O . ARG A 1 172 ? -19.144 -21.650 -2.294 1.00 83.44 172 ARG A O 1
ATOM 1329 N N . VAL A 1 173 ? -17.342 -22.069 -3.569 1.00 83.81 173 VAL A N 1
ATOM 1330 C CA . VAL A 1 173 ? -17.090 -20.684 -3.986 1.00 83.81 173 VAL A CA 1
ATOM 1331 C C . VAL A 1 173 ? -18.266 -20.166 -4.813 1.00 83.81 173 VAL A C 1
ATOM 1333 O O . VAL A 1 173 ? -18.844 -19.136 -4.475 1.00 83.81 173 VAL A O 1
ATOM 1336 N N . SER A 1 174 ? -18.727 -20.927 -5.805 1.00 79.94 174 SER A N 1
ATOM 1337 C CA . SER A 1 174 ? -19.921 -20.592 -6.589 1.00 79.94 174 SER A CA 1
ATOM 1338 C C . SER A 1 174 ? -21.190 -20.510 -5.736 1.00 79.94 174 SER A C 1
ATOM 1340 O O . SER A 1 174 ? -22.092 -19.742 -6.057 1.00 79.94 174 SER A O 1
ATOM 1342 N N . GLY A 1 175 ? -21.275 -21.264 -4.635 1.00 79.12 175 GLY A N 1
ATOM 1343 C CA . GLY A 1 175 ? -22.351 -21.158 -3.649 1.00 79.12 175 GLY A CA 1
ATOM 1344 C C . GLY A 1 175 ? -22.293 -19.869 -2.825 1.00 79.12 175 GLY A C 1
ATOM 1345 O O . GLY A 1 175 ? -23.332 -19.256 -2.596 1.00 79.12 175 GLY A O 1
ATOM 1346 N N . LEU A 1 176 ? -21.093 -19.428 -2.433 1.00 78.12 176 LEU A N 1
ATOM 1347 C CA . LEU A 1 176 ? -20.872 -18.175 -1.698 1.00 78.12 176 LEU A CA 1
ATOM 1348 C C . LEU A 1 176 ? -21.080 -16.935 -2.579 1.00 78.12 176 LEU A C 1
ATOM 1350 O O . LEU A 1 176 ? -21.605 -15.927 -2.113 1.00 78.12 176 LEU A O 1
ATOM 1354 N N . PHE A 1 177 ? -20.713 -17.019 -3.860 1.00 71.44 177 PHE A N 1
ATOM 1355 C CA . PHE A 1 177 ? -20.893 -15.941 -4.837 1.00 71.44 177 PHE A CA 1
ATOM 1356 C C . PHE A 1 177 ? -22.194 -16.041 -5.636 1.00 71.44 177 PHE A C 1
ATOM 1358 O O . PHE A 1 177 ? -22.497 -15.141 -6.427 1.00 71.44 177 PHE A O 1
ATOM 1365 N N . ARG A 1 178 ? -23.013 -17.078 -5.407 1.00 64.25 178 ARG A N 1
ATOM 1366 C CA . ARG A 1 178 ? -24.407 -17.100 -5.854 1.00 64.25 178 ARG A CA 1
ATOM 1367 C C . ARG A 1 178 ? -25.127 -15.997 -5.095 1.00 64.25 178 ARG A C 1
ATOM 1369 O O . ARG A 1 178 ? -25.627 -16.202 -3.992 1.00 64.25 178 ARG A O 1
ATOM 1376 N N . ARG A 1 179 ? -25.142 -14.799 -5.689 1.00 57.91 179 ARG A N 1
ATOM 1377 C CA . ARG A 1 179 ? -25.925 -13.664 -5.203 1.00 57.91 179 ARG A CA 1
ATOM 1378 C C . ARG A 1 179 ? -27.309 -14.196 -4.831 1.00 57.91 179 ARG A C 1
ATOM 1380 O O . ARG A 1 179 ? -27.954 -14.801 -5.695 1.00 57.91 179 ARG A O 1
ATOM 1387 N N . PRO A 1 180 ? -27.758 -14.036 -3.573 1.00 53.34 180 PRO A N 1
ATOM 1388 C CA . PRO A 1 180 ? -29.094 -14.458 -3.206 1.00 53.34 180 PRO A CA 1
ATOM 1389 C C . PRO A 1 180 ? -30.053 -13.740 -4.148 1.00 53.34 180 PRO A C 1
ATOM 1391 O O . PRO A 1 180 ? -29.976 -12.520 -4.309 1.00 53.34 180 PRO A O 1
ATOM 1394 N N . ALA A 1 181 ? -30.902 -14.514 -4.826 1.00 62.16 181 ALA A N 1
ATOM 1395 C CA . ALA A 1 181 ? -31.895 -13.968 -5.734 1.00 62.16 181 ALA A CA 1
ATOM 1396 C C . ALA A 1 181 ? -32.631 -12.799 -5.041 1.00 62.16 181 ALA A C 1
ATOM 1398 O O . ALA A 1 181 ? -32.935 -12.899 -3.844 1.00 62.16 181 ALA A O 1
ATOM 1399 N N . PRO A 1 182 ? -32.937 -11.703 -5.760 1.00 59.69 182 PRO A N 1
ATOM 1400 C CA . PRO A 1 182 ? -33.327 -10.403 -5.190 1.00 59.69 182 PRO A CA 1
ATOM 1401 C C . PRO A 1 182 ? -34.596 -10.416 -4.317 1.00 59.69 182 PRO A C 1
ATOM 1403 O O . PRO A 1 182 ? -34.922 -9.420 -3.675 1.00 59.69 182 PRO A O 1
ATOM 1406 N N . ARG A 1 183 ? -35.291 -11.554 -4.216 1.00 62.16 183 ARG A N 1
ATOM 1407 C CA . ARG A 1 183 ? -36.482 -11.743 -3.381 1.00 62.16 183 ARG A CA 1
ATOM 1408 C C . ARG A 1 183 ? -36.226 -11.518 -1.885 1.00 62.16 183 ARG A C 1
ATOM 1410 O O . ARG A 1 183 ? -37.114 -11.018 -1.206 1.00 62.16 183 ARG A O 1
ATOM 1417 N N . ARG A 1 184 ? -35.028 -11.824 -1.364 1.00 58.84 184 ARG A N 1
ATOM 1418 C CA . ARG A 1 184 ? -34.710 -11.578 0.062 1.00 58.84 184 ARG A CA 1
ATOM 1419 C C . ARG A 1 184 ? -34.344 -10.119 0.360 1.00 58.84 184 ARG A C 1
ATOM 1421 O O . ARG A 1 184 ? -34.637 -9.640 1.450 1.00 58.84 184 ARG A O 1
ATOM 1428 N N . LEU A 1 185 ? -33.776 -9.399 -0.611 1.00 60.44 185 LEU A N 1
ATOM 1429 C CA . LEU A 1 185 ? -33.483 -7.967 -0.477 1.00 60.44 185 LEU A CA 1
ATOM 1430 C C . LEU A 1 185 ? -34.762 -7.123 -0.472 1.00 60.44 185 LEU A C 1
ATOM 1432 O O . LEU A 1 185 ? -34.857 -6.188 0.315 1.00 60.44 185 LEU A O 1
ATOM 1436 N N . ALA A 1 186 ? -35.770 -7.491 -1.268 1.00 67.12 186 ALA A N 1
ATOM 1437 C CA . ALA A 1 186 ? -37.070 -6.818 -1.247 1.00 67.12 186 ALA A CA 1
ATOM 1438 C C . ALA A 1 186 ? -37.760 -6.923 0.128 1.00 67.12 186 ALA A C 1
ATOM 1440 O O . ALA A 1 186 ? -38.284 -5.933 0.631 1.00 67.12 186 ALA A O 1
ATOM 1441 N N . ALA A 1 187 ? -37.694 -8.093 0.774 1.00 70.12 187 ALA A N 1
ATOM 1442 C CA . ALA A 1 187 ? -38.245 -8.283 2.117 1.00 70.12 187 ALA A CA 1
ATOM 1443 C C . ALA A 1 187 ? -37.468 -7.493 3.187 1.00 70.12 187 ALA A C 1
ATOM 1445 O O . ALA A 1 187 ? -38.076 -6.851 4.040 1.00 70.12 187 ALA A O 1
ATOM 1446 N N . ALA A 1 188 ? -36.132 -7.479 3.118 1.00 70.12 188 ALA A N 1
ATOM 1447 C CA . ALA A 1 188 ? -35.307 -6.712 4.052 1.00 70.12 188 ALA A CA 1
ATOM 1448 C C . ALA A 1 188 ? -35.523 -5.193 3.913 1.00 70.12 188 ALA A C 1
ATOM 1450 O O . ALA A 1 188 ? -35.602 -4.487 4.916 1.00 70.12 188 ALA A O 1
ATOM 1451 N N . LEU A 1 189 ? -35.683 -4.696 2.681 1.00 75.81 189 LEU A N 1
ATOM 1452 C CA . LEU A 1 189 ? -35.992 -3.288 2.423 1.00 75.81 189 LEU A CA 1
ATOM 1453 C C . LEU A 1 189 ? -37.395 -2.905 2.909 1.00 75.81 189 LEU A C 1
ATOM 1455 O O . LEU A 1 189 ? -37.557 -1.822 3.464 1.00 75.81 189 LEU A O 1
ATOM 1459 N N . ALA A 1 190 ? -38.385 -3.792 2.773 1.00 76.19 190 ALA A N 1
ATOM 1460 C CA . ALA A 1 190 ? -39.726 -3.557 3.305 1.00 76.19 190 ALA A CA 1
ATOM 1461 C C . ALA A 1 190 ? -39.722 -3.436 4.841 1.00 76.19 190 ALA A C 1
ATOM 1463 O O . ALA A 1 190 ? -40.325 -2.514 5.393 1.00 76.19 190 ALA A O 1
ATOM 1464 N N . VAL A 1 191 ? -38.978 -4.306 5.536 1.00 80.12 191 VAL A N 1
ATOM 1465 C CA . VAL A 1 191 ? -38.831 -4.235 6.999 1.00 80.12 191 VAL A CA 1
ATOM 1466 C C . VAL A 1 191 ? -38.089 -2.961 7.414 1.00 80.12 191 VAL A C 1
ATOM 1468 O O . VAL A 1 191 ? -38.553 -2.248 8.302 1.00 80.12 191 VAL A O 1
ATOM 1471 N N . ALA A 1 192 ? -36.993 -2.608 6.738 1.00 78.12 192 ALA A N 1
ATOM 1472 C CA . ALA A 1 192 ? -36.244 -1.387 7.036 1.00 78.12 192 ALA A CA 1
ATOM 1473 C C . ALA A 1 192 ? -37.087 -0.114 6.832 1.00 78.12 192 ALA A C 1
ATOM 1475 O O . ALA A 1 192 ? -37.081 0.771 7.687 1.00 78.12 192 ALA A O 1
ATOM 1476 N N . ALA A 1 193 ? -37.870 -0.042 5.751 1.00 82.88 193 ALA A N 1
ATOM 1477 C CA . ALA A 1 193 ? -38.771 1.081 5.493 1.00 82.88 193 ALA A CA 1
ATOM 1478 C C . ALA A 1 193 ? -39.852 1.217 6.579 1.00 82.88 193 ALA A C 1
ATOM 1480 O O . ALA A 1 193 ? -40.145 2.327 7.027 1.00 82.88 193 ALA A O 1
ATOM 1481 N N . SER A 1 194 ? -40.399 0.091 7.054 1.00 80.81 194 SER A N 1
ATOM 1482 C CA . SER A 1 194 ? -41.380 0.096 8.145 1.00 80.81 194 SER A CA 1
ATOM 1483 C C . SER A 1 194 ? -40.780 0.579 9.474 1.00 80.81 194 SER A C 1
ATOM 1485 O O . SER A 1 194 ? -41.406 1.369 10.176 1.00 80.81 194 SER A O 1
ATOM 1487 N N . LEU A 1 195 ? -39.529 0.213 9.772 1.00 84.62 195 LEU A N 1
ATOM 1488 C CA . LEU A 1 195 ? -38.801 0.666 10.962 1.00 84.62 195 LEU A CA 1
ATOM 1489 C C . LEU A 1 195 ? -38.513 2.173 10.932 1.00 84.62 195 LEU A C 1
ATOM 1491 O O . LEU A 1 195 ? -38.662 2.842 11.951 1.00 84.62 195 LEU A O 1
ATOM 1495 N N . VAL A 1 196 ? -38.161 2.726 9.767 1.00 86.00 196 VAL A N 1
ATOM 1496 C CA . VAL A 1 196 ? -37.941 4.175 9.597 1.00 86.00 196 VAL A CA 1
ATOM 1497 C C . VAL A 1 196 ? -39.239 4.963 9.782 1.00 86.00 196 VAL A C 1
ATOM 1499 O O . VAL A 1 196 ? -39.229 6.018 10.418 1.00 86.00 196 VAL A O 1
ATOM 1502 N N . LEU A 1 197 ? -40.363 4.456 9.268 1.00 83.00 197 LEU A N 1
ATOM 1503 C CA . LEU A 1 197 ? -41.674 5.078 9.466 1.00 83.00 197 LEU A CA 1
ATOM 1504 C C . LEU A 1 197 ? -42.088 5.055 10.941 1.00 83.00 197 LEU A C 1
ATOM 1506 O O . LEU A 1 197 ? -42.474 6.093 11.474 1.00 83.00 197 LEU A O 1
ATOM 1510 N N . VAL A 1 198 ? -41.933 3.918 11.625 1.00 83.75 198 VAL A N 1
ATOM 1511 C CA . VAL A 1 198 ? -42.215 3.827 13.066 1.00 83.75 198 VAL A CA 1
ATOM 1512 C C . VAL A 1 198 ? -41.306 4.768 13.855 1.00 83.75 198 VAL A C 1
ATOM 1514 O O . VAL A 1 198 ? -41.801 5.534 14.668 1.00 83.75 198 VAL A O 1
ATOM 1517 N N . TRP A 1 199 ? -40.003 4.809 13.575 1.00 81.12 199 TRP A N 1
ATOM 1518 C CA . TRP A 1 199 ? -39.072 5.712 14.260 1.00 81.12 199 TRP A CA 1
ATOM 1519 C C . TRP A 1 199 ? -39.426 7.194 14.052 1.00 81.12 199 TRP A C 1
ATOM 1521 O O . TRP A 1 199 ? -39.360 7.990 14.985 1.00 81.12 199 TRP A O 1
ATOM 1531 N N . ARG A 1 200 ? -39.873 7.569 12.847 1.00 84.12 200 ARG A N 1
ATOM 1532 C CA . ARG A 1 200 ? -40.227 8.957 12.520 1.00 84.12 200 ARG A CA 1
ATOM 1533 C C . ARG A 1 200 ? -41.553 9.421 13.127 1.00 84.12 200 ARG A C 1
ATOM 1535 O O . ARG A 1 200 ? -41.701 10.621 13.349 1.00 84.12 200 ARG A O 1
ATOM 1542 N N . PHE A 1 201 ? -42.496 8.513 13.375 1.00 80.94 201 PHE A N 1
ATOM 1543 C CA . PHE A 1 201 ? -43.818 8.856 13.913 1.00 80.94 201 PHE A CA 1
ATOM 1544 C C . PHE A 1 201 ? -44.000 8.512 15.396 1.00 80.94 201 PHE A C 1
ATOM 1546 O O . PHE A 1 201 ? -44.793 9.168 16.064 1.00 80.94 201 PHE A O 1
ATOM 1553 N N . ALA A 1 202 ? -43.277 7.521 15.920 1.00 77.44 202 ALA A N 1
ATOM 1554 C CA . ALA A 1 202 ? -43.415 7.056 17.299 1.00 77.44 202 ALA A CA 1
ATOM 1555 C C . ALA A 1 202 ? -42.413 7.691 18.268 1.00 77.44 202 ALA A C 1
ATOM 1557 O O . ALA A 1 202 ? -42.582 7.533 19.473 1.00 77.44 202 ALA A O 1
ATOM 1558 N N . ILE A 1 203 ? -41.393 8.411 17.786 1.00 65.19 203 ILE A N 1
ATOM 1559 C CA . ILE A 1 203 ? -40.567 9.237 18.669 1.00 65.19 203 ILE A CA 1
ATOM 1560 C C . ILE A 1 203 ? -41.297 10.563 18.878 1.00 65.19 203 ILE A C 1
ATOM 1562 O O . ILE A 1 203 ? -41.331 11.381 17.950 1.00 65.19 203 ILE A O 1
ATOM 1566 N N . PRO A 1 204 ? -41.895 10.804 20.062 1.00 55.31 204 PRO A N 1
ATOM 1567 C CA . PRO A 1 204 ? -42.372 12.131 20.400 1.00 55.31 204 PRO A CA 1
ATOM 1568 C C . PRO A 1 204 ? -41.178 13.073 20.276 1.00 55.31 204 PRO A C 1
ATOM 1570 O O . PRO A 1 204 ? -40.123 12.824 20.857 1.00 55.31 204 PRO A O 1
ATOM 1573 N N . ARG A 1 205 ? -41.320 14.120 19.457 1.00 55.47 205 ARG A N 1
ATOM 1574 C CA . ARG A 1 205 ? -40.326 15.190 19.377 1.00 55.47 205 ARG A CA 1
ATOM 1575 C C . ARG A 1 205 ? -40.147 15.732 20.788 1.00 55.47 205 ARG A C 1
ATOM 1577 O O . ARG A 1 205 ? -41.024 16.440 21.279 1.00 55.47 205 ARG A O 1
ATOM 1584 N N . GLU A 1 206 ? -39.055 15.344 21.439 1.00 51.34 206 GLU A N 1
ATOM 1585 C CA . GLU A 1 206 ? -38.706 15.897 22.736 1.00 51.34 206 GLU A CA 1
ATOM 1586 C C . GLU A 1 206 ? -38.628 17.421 22.591 1.00 51.34 206 GLU A C 1
ATOM 1588 O O . GLU A 1 206 ? -38.103 17.917 21.583 1.00 51.34 206 GLU A O 1
ATOM 1593 N N . PRO A 1 207 ? -39.190 18.174 23.552 1.00 49.09 207 PRO A N 1
ATOM 1594 C CA . PRO A 1 207 ? -39.066 19.618 23.556 1.00 49.09 207 PRO A CA 1
ATOM 1595 C C . PRO A 1 207 ? -37.580 19.957 23.512 1.00 49.09 207 PRO A C 1
ATOM 1597 O O . PRO A 1 207 ? -36.765 19.321 24.179 1.00 49.09 207 PRO A O 1
ATOM 1600 N N . THR A 1 208 ? -37.231 20.933 22.682 1.00 47.34 208 THR A N 1
ATOM 1601 C CA . THR A 1 208 ? -35.885 21.482 22.545 1.00 47.34 208 THR A CA 1
ATOM 1602 C C . THR A 1 208 ? -35.331 21.843 23.921 1.00 47.34 208 THR A C 1
ATOM 1604 O O . THR A 1 208 ? -35.587 22.928 24.437 1.00 47.34 208 THR A O 1
ATOM 1607 N N . PHE A 1 209 ? -34.581 20.925 24.530 1.00 50.09 209 PHE A N 1
ATOM 1608 C CA . PHE A 1 209 ? -33.778 21.222 25.701 1.00 50.09 209 PHE A CA 1
ATOM 1609 C C . PHE A 1 209 ? -32.624 22.096 25.222 1.00 50.09 209 PHE A C 1
ATOM 1611 O O . PHE A 1 209 ? -31.663 21.609 24.621 1.00 50.09 209 PHE A O 1
ATOM 1618 N N . GLU A 1 210 ? -32.731 23.399 25.478 1.00 46.91 210 GLU A N 1
ATOM 1619 C CA . GLU A 1 210 ? -31.587 24.302 25.534 1.00 46.91 210 GLU A CA 1
ATOM 1620 C C . GLU A 1 210 ? -30.553 23.688 26.481 1.00 46.91 210 GLU A C 1
ATOM 1622 O O . GLU A 1 210 ? -30.642 23.780 27.707 1.00 46.91 210 GLU A O 1
ATOM 1627 N N . ARG A 1 211 ? -29.566 22.997 25.907 1.00 44.84 211 ARG A N 1
ATOM 1628 C CA . ARG A 1 211 ? -28.407 22.509 26.648 1.00 44.84 211 ARG A CA 1
ATOM 1629 C C . ARG A 1 211 ? -27.552 23.712 27.015 1.00 44.84 211 ARG A C 1
ATOM 1631 O O . ARG A 1 211 ? -26.582 24.037 26.336 1.00 44.84 211 ARG A O 1
ATOM 1638 N N . THR A 1 212 ? -27.901 24.365 28.115 1.00 49.00 212 THR A N 1
ATOM 1639 C CA . THR A 1 212 ? -26.983 25.251 28.820 1.00 49.00 212 THR A CA 1
ATOM 1640 C C . THR A 1 212 ? -25.873 24.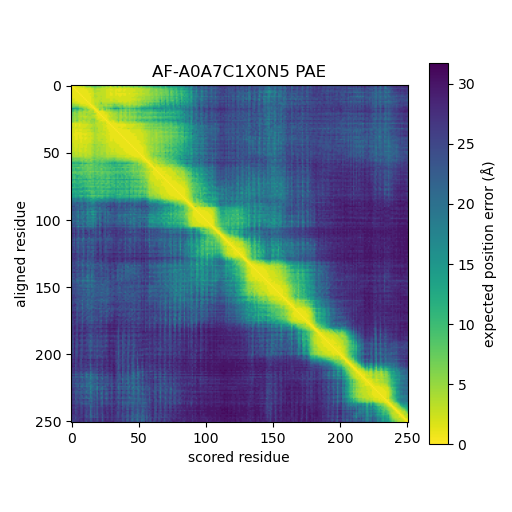380 29.401 1.00 49.00 212 THR A C 1
ATOM 1642 O O . THR A 1 212 ? -26.015 23.720 30.429 1.00 49.00 212 THR A O 1
ATOM 1645 N N . LEU A 1 213 ? -24.752 24.308 28.682 1.00 48.75 213 LEU A N 1
ATOM 1646 C CA . LEU A 1 213 ? -23.534 23.659 29.157 1.00 48.75 213 LEU A CA 1
ATOM 1647 C C . LEU A 1 213 ? -22.987 24.464 30.339 1.00 48.75 213 LEU A C 1
ATOM 1649 O O . LEU A 1 213 ? -22.179 25.378 30.182 1.00 48.75 213 LEU A O 1
ATOM 1653 N N . ARG A 1 214 ? -23.444 24.133 31.546 1.00 53.38 214 ARG A N 1
ATOM 1654 C CA . ARG A 1 214 ? -22.894 24.693 32.775 1.00 53.38 214 ARG A CA 1
ATOM 1655 C C . ARG A 1 214 ? -21.561 24.007 33.053 1.00 53.38 214 ARG A C 1
ATOM 1657 O O . ARG A 1 214 ? -21.522 22.837 33.426 1.00 53.38 214 ARG A O 1
ATOM 1664 N N . ARG A 1 215 ? -20.456 24.737 32.871 1.00 61.97 215 ARG A N 1
ATOM 1665 C CA . ARG A 1 215 ? -19.140 24.317 33.371 1.00 61.97 215 ARG A CA 1
ATOM 1666 C C . ARG A 1 215 ? -19.225 24.200 34.890 1.00 61.97 215 ARG A C 1
ATOM 1668 O O . ARG A 1 215 ? -19.314 25.209 35.583 1.00 61.97 215 ARG A O 1
ATOM 1675 N N . VAL A 1 216 ? -19.206 22.974 35.396 1.00 69.31 216 VAL A N 1
ATOM 1676 C CA . VAL A 1 216 ? -19.037 22.700 36.823 1.00 69.31 216 VAL A CA 1
ATOM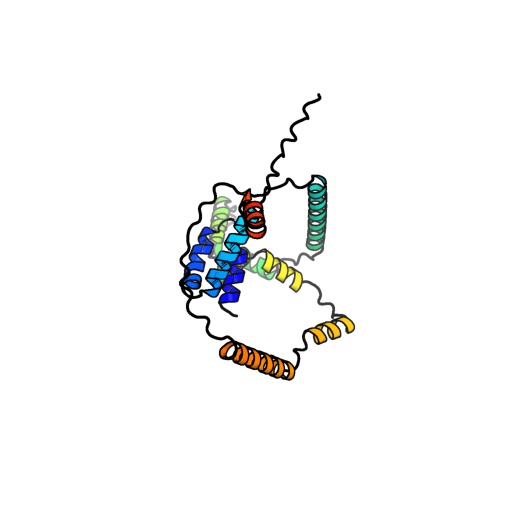 1677 C C . VAL A 1 216 ? -17.554 22.452 37.050 1.00 69.31 216 VAL A C 1
ATOM 1679 O O . VAL A 1 216 ? -16.980 21.521 36.488 1.00 69.31 216 VAL A O 1
ATOM 1682 N N . HIS A 1 217 ? -16.918 23.330 37.820 1.00 74.69 217 HIS A N 1
ATOM 1683 C CA . HIS A 1 217 ? -15.541 23.137 38.251 1.00 74.69 217 HIS A CA 1
ATOM 1684 C C . HIS A 1 217 ? -15.570 22.261 39.501 1.00 74.69 217 HIS A C 1
ATOM 1686 O O . HIS A 1 217 ? -16.049 22.687 40.549 1.00 74.69 217 HIS A O 1
ATOM 1692 N N . VAL A 1 218 ? -15.124 21.016 39.364 1.00 77.62 218 VAL A N 1
ATOM 1693 C CA . VAL A 1 218 ? -15.060 20.062 40.471 1.00 77.62 218 VAL A CA 1
ATOM 1694 C C . VAL A 1 218 ? -13.631 20.086 41.003 1.00 77.62 218 VAL A C 1
ATOM 1696 O O . VAL A 1 218 ? -12.707 19.713 40.285 1.00 77.62 218 VAL A O 1
ATOM 1699 N N . GLN A 1 219 ? -13.447 20.576 42.231 1.00 81.94 219 GLN A N 1
ATOM 1700 C CA . GLN A 1 219 ? -12.127 20.660 42.873 1.00 81.94 219 GLN A CA 1
ATOM 1701 C C . GLN A 1 219 ? -11.657 19.317 43.445 1.00 81.94 219 GLN A C 1
ATOM 1703 O O . GLN A 1 219 ? -10.461 19.131 43.645 1.00 81.94 219 GLN A O 1
ATOM 1708 N N . ASP A 1 220 ? -12.581 18.381 43.672 1.00 82.50 220 ASP A N 1
ATOM 1709 C CA . ASP A 1 220 ? -12.285 17.065 44.231 1.00 82.50 220 ASP A CA 1
ATOM 1710 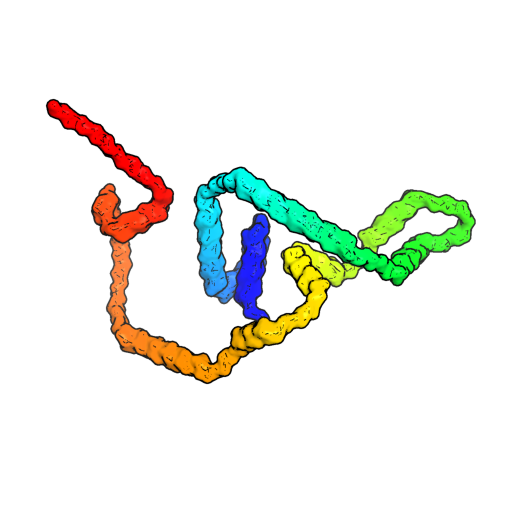C C . ASP A 1 220 ? -12.764 15.940 43.288 1.00 82.50 220 ASP A C 1
ATOM 1712 O O . ASP A 1 220 ? -13.975 15.759 43.110 1.00 82.50 220 ASP A O 1
ATOM 1716 N N . PRO A 1 221 ? -11.854 15.154 42.680 1.00 73.00 221 PRO A N 1
ATOM 1717 C CA . PRO A 1 221 ? -12.215 14.044 41.795 1.00 73.00 221 PRO A CA 1
ATOM 1718 C C . PRO A 1 221 ? -13.039 12.946 42.494 1.00 73.00 221 PRO A C 1
ATOM 1720 O O . PRO A 1 221 ? -13.713 12.162 41.816 1.00 73.00 221 PRO A O 1
ATOM 1723 N N . GLY A 1 222 ? -13.064 12.915 43.832 1.00 81.06 222 GLY A N 1
ATOM 1724 C CA . GLY A 1 222 ? -13.949 12.050 44.614 1.00 81.06 222 GLY A CA 1
ATOM 1725 C C . GLY A 1 222 ? -15.441 12.330 44.397 1.00 81.06 222 GLY A C 1
ATOM 1726 O O . GLY A 1 222 ? -16.259 11.422 44.544 1.00 81.06 222 GLY A O 1
ATOM 1727 N N . GLN A 1 223 ? -15.805 13.541 43.961 1.00 83.88 223 GLN A N 1
ATOM 1728 C CA . GLN A 1 223 ? -17.197 13.924 43.682 1.00 83.88 223 GLN A CA 1
ATOM 1729 C C . GLN A 1 223 ? -17.661 13.576 42.261 1.00 83.88 223 GLN A C 1
ATOM 1731 O O . GLN A 1 223 ? -18.845 13.702 41.944 1.00 83.88 223 GLN A O 1
ATOM 1736 N N . LEU A 1 224 ? -16.758 13.121 41.387 1.00 84.81 224 LEU A N 1
ATOM 1737 C CA . LEU A 1 224 ? -17.137 12.651 40.057 1.00 84.81 224 LEU A CA 1
ATOM 1738 C C . LEU A 1 224 ? -17.859 11.305 40.171 1.00 84.81 224 LEU A C 1
ATOM 1740 O O . LEU A 1 224 ? -17.359 10.379 40.810 1.00 84.81 224 LEU A O 1
ATOM 1744 N N . GLY A 1 225 ? -19.022 11.186 39.526 1.00 83.50 225 GLY A N 1
ATOM 1745 C CA . GLY A 1 225 ? -19.729 9.910 39.399 1.00 83.50 225 GLY A CA 1
ATOM 1746 C C . GLY A 1 225 ? -18.867 8.852 38.701 1.00 83.50 225 GLY A C 1
ATOM 1747 O O . GLY A 1 225 ? -17.971 9.185 37.923 1.00 83.50 225 GLY A O 1
ATOM 1748 N N . SER A 1 226 ? -19.149 7.572 38.952 1.00 79.50 226 SER A N 1
ATOM 1749 C CA . SER A 1 226 ? -18.344 6.428 38.482 1.00 79.50 226 SER A CA 1
ATOM 1750 C C . SER A 1 226 ? -18.035 6.452 36.978 1.00 79.50 226 SER A C 1
ATOM 1752 O O . SER A 1 226 ? -16.921 6.134 36.573 1.00 79.50 226 SER A O 1
ATOM 1754 N N . VAL A 1 227 ? -18.985 6.902 36.154 1.00 77.81 227 VAL A N 1
ATOM 1755 C CA . VAL A 1 227 ? -18.813 7.031 34.696 1.00 77.81 227 VAL A CA 1
ATOM 1756 C C . VAL A 1 227 ? -17.824 8.141 34.331 1.00 77.81 227 VAL A C 1
ATOM 1758 O O . VAL A 1 227 ? -16.946 7.933 33.498 1.00 77.81 227 VAL A O 1
ATOM 1761 N N . ALA A 1 228 ? -17.933 9.314 34.963 1.00 79.12 228 ALA A N 1
ATOM 1762 C CA . ALA A 1 228 ? -17.012 10.425 34.724 1.00 79.12 228 ALA A CA 1
ATOM 1763 C C . ALA A 1 228 ? -15.598 10.084 35.211 1.00 79.12 228 ALA A C 1
ATOM 1765 O O . ALA A 1 228 ? -14.622 10.434 34.552 1.00 79.12 228 ALA A O 1
ATOM 1766 N N . ARG A 1 229 ? -15.495 9.337 36.316 1.00 78.81 229 ARG A N 1
ATOM 1767 C CA . ARG A 1 229 ? -14.223 8.851 36.854 1.00 78.81 229 ARG A CA 1
ATOM 1768 C C . ARG A 1 229 ? -13.528 7.890 35.885 1.00 78.81 229 ARG A C 1
ATOM 1770 O O . ARG A 1 229 ? -12.377 8.130 35.546 1.00 78.81 229 ARG A O 1
ATOM 1777 N N . GLY A 1 230 ? -14.252 6.915 35.329 1.00 74.88 230 GLY A N 1
ATOM 1778 C CA . GLY A 1 230 ? -13.704 6.003 34.315 1.00 74.88 230 GLY A CA 1
ATOM 1779 C C . GLY A 1 230 ? -13.275 6.705 33.019 1.00 74.88 230 GLY A C 1
ATOM 1780 O O . GLY A 1 230 ? -12.292 6.316 32.393 1.00 74.88 230 GLY A O 1
ATOM 1781 N N . LEU A 1 231 ? -13.966 7.781 32.631 1.00 79.75 231 LEU A N 1
ATOM 1782 C CA . LEU A 1 231 ? -13.599 8.595 31.467 1.00 79.75 231 LEU A CA 1
ATOM 1783 C C . LEU A 1 231 ? -12.320 9.410 31.707 1.00 79.75 231 LEU A C 1
ATOM 1785 O O . LEU A 1 231 ? -11.465 9.475 30.826 1.00 79.75 231 LEU A O 1
ATOM 1789 N N . VAL A 1 232 ? -12.168 9.994 32.899 1.00 81.88 232 VAL A N 1
ATOM 1790 C CA . VAL A 1 232 ? -10.952 10.724 33.294 1.00 81.88 232 VAL A CA 1
ATOM 1791 C C . VAL A 1 232 ? -9.765 9.769 33.447 1.00 81.88 232 VAL A C 1
ATOM 1793 O O . VAL A 1 232 ? -8.686 10.067 32.944 1.00 81.88 232 VAL A O 1
ATOM 1796 N N . GLU A 1 233 ? -9.962 8.599 34.057 1.00 76.25 233 GLU A N 1
ATOM 1797 C CA . GLU A 1 233 ? -8.927 7.563 34.189 1.00 76.25 233 GLU A CA 1
ATOM 1798 C C . GLU A 1 233 ? -8.500 6.996 32.825 1.00 76.25 233 GLU A C 1
ATOM 1800 O O . GLU A 1 233 ? -7.308 6.804 32.579 1.00 76.25 233 GLU A O 1
ATOM 1805 N N . GLY A 1 234 ? -9.450 6.803 31.903 1.00 76.00 234 GLY A N 1
ATOM 1806 C CA . GLY A 1 234 ? -9.173 6.353 30.537 1.00 76.00 234 GLY A CA 1
ATOM 1807 C C . GLY A 1 234 ? -8.441 7.391 29.679 1.00 76.00 234 GLY A C 1
ATOM 1808 O O . GLY A 1 234 ? -7.602 7.026 28.858 1.00 76.00 234 GLY A O 1
ATOM 1809 N N . LEU A 1 235 ? -8.715 8.685 29.881 1.00 79.38 235 LEU A N 1
ATOM 1810 C CA . LEU A 1 235 ? -8.027 9.784 29.190 1.00 79.38 235 LEU A CA 1
ATOM 1811 C C . LEU A 1 235 ? -6.670 10.135 29.824 1.00 79.38 235 LEU A C 1
ATOM 1813 O O . LEU A 1 235 ? -5.800 10.664 29.138 1.00 79.38 235 LEU A O 1
ATOM 1817 N N . GLY A 1 236 ? -6.475 9.820 31.108 1.00 70.69 236 GLY A N 1
ATOM 1818 C CA . GLY A 1 236 ? -5.259 10.109 31.875 1.00 70.69 236 GLY A CA 1
ATOM 1819 C C . GLY A 1 236 ? -4.081 9.160 31.628 1.00 70.69 236 GLY A C 1
ATOM 1820 O O . GLY A 1 236 ? -3.038 9.315 32.258 1.00 70.69 236 GLY A O 1
ATOM 1821 N N . GLY A 1 237 ? -4.215 8.177 30.734 1.00 53.81 237 GLY A N 1
ATOM 1822 C CA . GLY A 1 237 ? -3.097 7.316 30.336 1.00 53.81 237 GLY A CA 1
ATOM 1823 C C . GLY A 1 237 ? -2.641 6.305 31.394 1.00 53.81 237 GLY A C 1
ATOM 1824 O O . GLY A 1 237 ? -1.530 5.796 31.288 1.00 53.81 237 GLY A O 1
ATOM 1825 N N . GLY A 1 238 ? -3.481 5.989 32.387 1.00 48.97 238 GLY A N 1
ATOM 1826 C CA . GLY A 1 238 ? -3.273 4.843 33.276 1.00 48.97 238 GLY A CA 1
ATOM 1827 C C . GLY A 1 238 ? -1.948 4.847 34.043 1.00 48.97 238 GLY A C 1
ATOM 1828 O O . GLY A 1 238 ? -1.298 3.807 34.124 1.00 48.97 238 GLY A O 1
ATOM 1829 N N . VAL A 1 239 ? -1.537 5.980 34.618 1.00 46.34 239 VAL A N 1
ATOM 1830 C CA . VAL A 1 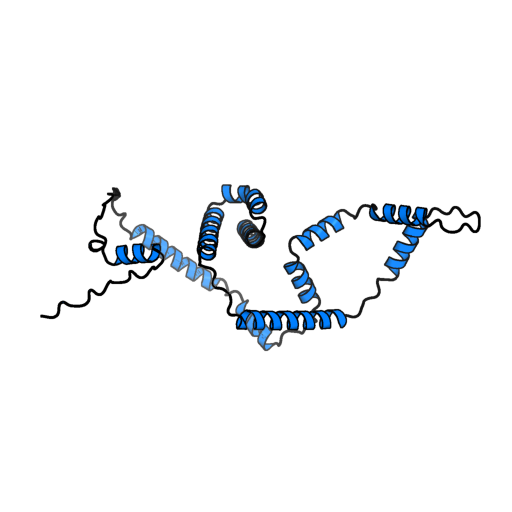239 ? -0.511 5.945 35.669 1.00 46.34 239 VAL A CA 1
ATOM 1831 C C . VAL A 1 239 ? -1.216 5.464 36.939 1.00 46.34 239 VAL A C 1
ATOM 1833 O O . VAL A 1 239 ? -2.077 6.190 37.441 1.00 46.34 239 VAL A O 1
ATOM 1836 N N . PRO A 1 240 ? -0.946 4.251 37.457 1.00 50.56 240 PRO A N 1
ATOM 1837 C CA . PRO A 1 240 ? -1.541 3.838 38.715 1.00 50.56 240 PRO A CA 1
ATOM 1838 C C . PRO A 1 240 ? -1.051 4.809 39.789 1.00 50.56 240 PRO A C 1
ATOM 1840 O O . PRO A 1 240 ? 0.147 4.885 40.065 1.00 50.56 240 PRO A O 1
ATOM 1843 N N . SER A 1 241 ? -1.974 5.577 40.371 1.00 49.66 241 SER A N 1
ATOM 1844 C CA . SER A 1 241 ? -1.712 6.310 41.604 1.00 49.66 241 SER A CA 1
ATOM 1845 C C . SER A 1 241 ? -1.189 5.303 42.617 1.00 49.66 241 SER A C 1
ATOM 1847 O O . SER A 1 241 ? -1.933 4.441 43.084 1.00 49.66 241 SER A O 1
ATOM 1849 N N . ALA A 1 242 ? 0.103 5.396 42.931 1.00 44.72 242 ALA A N 1
ATOM 1850 C CA . ALA A 1 242 ? 0.684 4.728 44.076 1.00 44.72 242 ALA A CA 1
ATOM 1851 C C . ALA A 1 242 ? -0.060 5.248 45.309 1.00 44.72 242 ALA A C 1
ATOM 1853 O O . ALA A 1 242 ? 0.182 6.354 45.793 1.00 44.72 242 ALA A O 1
ATOM 1854 N N . VAL A 1 243 ? -1.037 4.467 45.761 1.00 47.59 243 VAL A N 1
ATOM 1855 C CA . VAL A 1 243 ? -1.667 4.631 47.061 1.00 47.59 243 VAL A CA 1
ATOM 1856 C C . VAL A 1 243 ? -0.546 4.458 48.075 1.00 47.59 243 VAL A C 1
ATOM 1858 O O . VAL A 1 243 ? -0.060 3.352 48.303 1.00 47.59 243 VAL A O 1
ATOM 1861 N N . ASN A 1 244 ? -0.095 5.581 48.628 1.00 40.31 244 ASN A N 1
ATOM 1862 C CA . ASN A 1 244 ? 0.760 5.626 49.802 1.00 40.31 244 ASN A CA 1
ATOM 1863 C C . ASN A 1 244 ? -0.012 4.952 50.944 1.00 40.31 244 ASN A C 1
ATOM 1865 O O . ASN A 1 244 ? -0.836 5.581 51.611 1.00 40.31 244 ASN A O 1
ATOM 1869 N N . LEU A 1 245 ? 0.216 3.652 51.136 1.00 42.09 245 LEU A N 1
ATOM 1870 C CA . LEU A 1 245 ? -0.155 2.962 52.360 1.00 42.09 245 LEU A CA 1
ATOM 1871 C C . LEU A 1 245 ? 0.722 3.543 53.466 1.00 42.09 245 LEU A C 1
ATOM 1873 O O . LEU A 1 245 ? 1.912 3.256 53.566 1.00 42.09 245 LEU A O 1
ATOM 1877 N N . ARG A 1 246 ? 0.119 4.431 54.254 1.00 43.22 246 ARG A N 1
ATOM 1878 C CA . ARG A 1 246 ? 0.686 4.977 55.482 1.00 43.22 246 ARG A CA 1
ATOM 1879 C C . ARG A 1 246 ? 0.917 3.791 56.438 1.00 43.22 246 ARG A C 1
ATOM 1881 O O . ARG A 1 246 ? -0.066 3.125 56.768 1.00 43.22 246 ARG A O 1
ATOM 1888 N N . PRO A 1 247 ? 2.160 3.468 56.837 1.00 50.41 247 PRO A N 1
ATOM 1889 C CA . PRO A 1 247 ? 2.391 2.429 57.830 1.00 50.41 247 PRO A CA 1
ATOM 1890 C C . PRO A 1 247 ? 1.827 2.904 59.172 1.00 50.41 247 PRO A C 1
ATOM 1892 O O . PRO A 1 247 ? 1.904 4.089 59.502 1.00 50.41 247 PRO A O 1
ATOM 1895 N N . GLY A 1 248 ? 1.176 1.977 59.871 1.00 50.78 248 GLY A N 1
ATOM 1896 C CA . GLY A 1 248 ? 0.394 2.240 61.069 1.00 50.78 248 GLY A CA 1
ATOM 1897 C C . GLY A 1 248 ? 1.205 2.832 62.218 1.00 50.78 248 GLY A C 1
ATOM 1898 O O . GLY A 1 248 ? 2.367 2.496 62.425 1.00 50.78 248 GLY A O 1
ATOM 1899 N N . GLU A 1 249 ? 0.528 3.699 62.968 1.00 52.72 249 GLU A N 1
ATOM 1900 C CA . GLU A 1 249 ? 0.819 3.989 64.368 1.00 52.72 249 GLU A CA 1
ATOM 1901 C C . GLU A 1 249 ? 0.651 2.697 65.181 1.00 52.72 249 GLU A C 1
ATOM 1903 O O . GLU A 1 249 ? -0.463 2.195 65.344 1.00 52.72 249 GLU A O 1
ATOM 1908 N N . GLU A 1 250 ? 1.760 2.157 65.681 1.00 52.50 250 GLU A N 1
ATOM 1909 C CA . GLU A 1 250 ? 1.743 1.253 66.828 1.00 52.50 250 GLU A CA 1
ATOM 1910 C C . GLU A 1 250 ? 1.508 2.083 68.098 1.00 52.50 250 GLU A C 1
ATO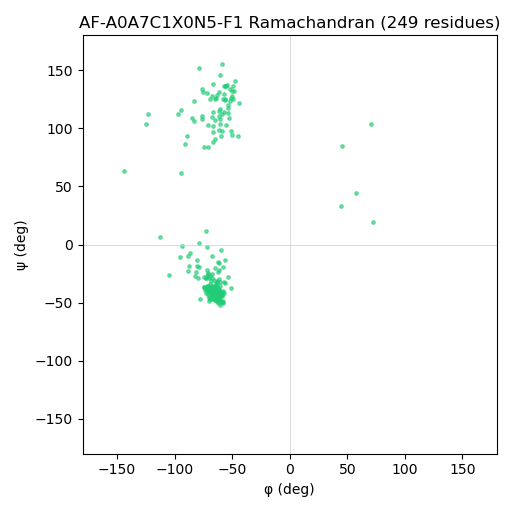M 1912 O O . GLU A 1 250 ? 2.124 3.132 68.300 1.00 52.50 250 GLU A O 1
ATOM 1917 N N . ARG A 1 251 ? 0.553 1.619 68.908 1.00 56.38 251 ARG A N 1
ATOM 1918 C CA . ARG A 1 251 ? 0.302 2.069 70.281 1.00 56.38 251 ARG A CA 1
ATOM 1919 C C . ARG A 1 251 ? 1.283 1.422 71.244 1.00 56.38 251 ARG A C 1
ATOM 1921 O O . ARG A 1 251 ? 1.597 0.233 71.020 1.00 56.38 251 ARG A O 1
#

Sequence (251 aa):
MDPCTTFRNRWMELALDADRRSAWEQGCEHLTSCSACREWVEARSFQVRALSSLTRRSLPGELSQVVGSDLSEREAALARVLRSLPRMEAPAALDRAVASSLRSTAGVSHTGRGKLDPARSRKSVRALAYETVPPVLERLVDEELAAPGRHLAERFVGGLERVPAPAALDRRVSGLFRRPAPRRLAAALAVAASLVLVWRFAIPREPTFERTLRRVHVQDPGQLGSVARGLVEGLGGGVPSAVNLRPGEER

Solvent-accessible surface area (backbone atoms only — not comparable to full-atom values): 15616 Å² total; per-residue (Å²): 132,60,67,68,58,56,50,54,53,54,47,58,58,35,68,75,43,93,60,50,64,66,48,48,66,74,42,46,70,56,42,76,77,30,65,74,57,37,56,50,51,51,54,50,54,49,48,52,48,55,61,67,66,49,81,84,70,79,76,56,69,67,56,56,51,53,53,50,50,54,51,51,50,50,51,52,50,50,55,47,51,63,67,67,49,77,79,73,69,75,56,71,64,55,58,48,50,51,54,48,53,52,53,63,71,61,55,86,74,84,77,68,96,68,77,82,57,67,71,57,52,55,50,52,53,53,52,59,74,61,58,74,71,55,68,67,57,53,52,50,49,52,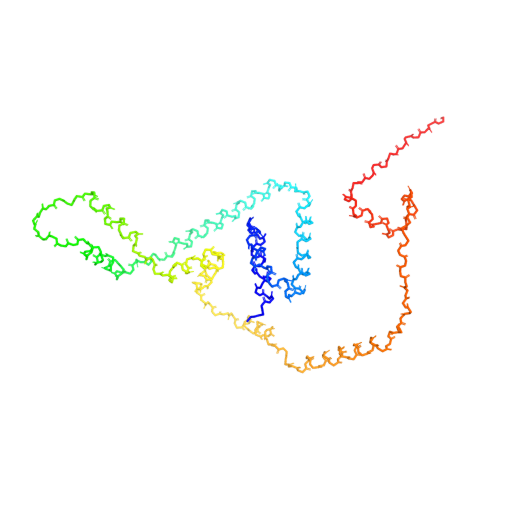57,41,68,75,39,51,70,58,53,51,50,50,52,54,62,69,68,49,81,83,70,79,69,56,70,71,55,49,53,50,51,52,56,72,67,48,70,74,67,67,71,61,57,55,54,52,49,52,53,51,52,52,51,51,52,47,56,68,70,70,53,75,82,70,75,86,72,80,79,75,83,74,85,76,86,74,91,50,76,85,76,47,53,73,70,58,42,53,51,50,49,66,70,62,70,70,72,79,77,79,75,79,76,74,80,77,86,80,129

pLDDT: mean 76.0, std 13.95, range [40.31, 97.69]